Protein AF-A0A919YV17-F1 (afdb_monomer)

Solvent-accessible surface area (backbone atoms only — not comparable to full-atom values): 14127 Å² total; per-residue (Å²): 135,86,82,89,61,84,73,64,57,50,65,63,48,57,78,49,54,22,28,37,8,33,25,40,50,82,60,28,39,33,38,35,34,29,33,76,87,60,48,80,74,45,79,48,77,41,78,50,71,69,48,75,55,97,52,38,30,31,30,60,59,66,56,57,54,52,43,52,53,53,51,55,51,52,35,41,74,50,49,52,30,76,96,29,48,76,33,80,32,73,50,63,69,69,81,49,48,74,51,60,45,98,85,70,44,71,76,53,62,22,41,39,50,76,27,34,78,56,39,71,58,40,52,60,46,42,77,75,43,46,67,71,59,41,31,73,74,69,75,42,76,79,64,46,62,76,86,80,68,99,70,73,52,69,64,42,80,41,60,25,73,70,55,75,38,65,70,55,44,43,53,51,8,19,72,54,63,11,35,30,34,29,46,60,71,19,59,48,46,61,20,56,58,36,31,45,58,36,31,38,72,72,62,71,21,91,38,70,68,52,38,38,64,76,64,63,68,82,62,59,66,55,75,34,68,45,43,67,71,60,25,52,50,51,51,56,51,48,56,51,46,51,57,50,47,69,70,46,57,88,80,113

Nearest PDB structures (foldseek):
  3hz6-assembly1_A  TM=7.022E-01  e=2.405E-13  Chromobacter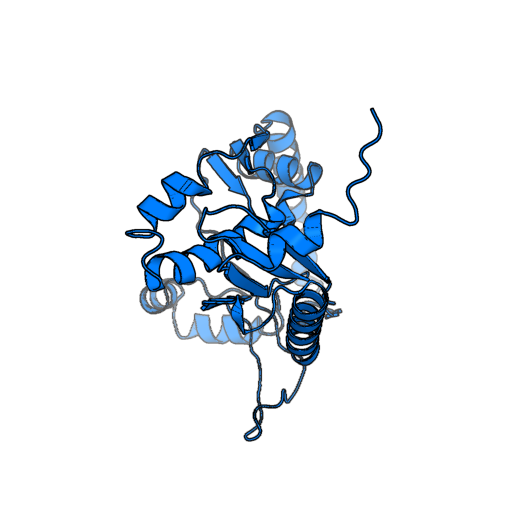ium violaceum
  3kzb-assembly1_A-2  TM=6.897E-01  e=8.973E-13  Chromobacterium violaceum
  2nlx-assembly1_B  TM=9.031E-01  e=2.420E-09  Escherichia coli
  6ude-assembly1_A  TM=8.809E-01  e=1.372E-08  Elizabethkingia anophelis NUHP1
  2itm-assembly1_B  TM=5.637E-01  e=1.218E-08  Escherichia coli

pLDDT: mean 86.39, std 14.41, range [28.47, 97.38]

Structure (mmCIF, N/CA/C/O backbone):
data_AF-A0A919YV17-F1
#
_entry.id   AF-A0A919YV17-F1
#
loop_
_atom_site.group_PDB
_atom_site.id
_atom_site.type_symbol
_atom_site.label_atom_id
_atom_site.label_alt_id
_atom_site.label_comp_id
_atom_site.label_asym_id
_atom_site.label_entity_id
_atom_site.label_seq_id
_atom_site.pdbx_PDB_ins_code
_atom_site.Cartn_x
_atom_site.Cartn_y
_atom_site.Cartn_z
_atom_site.occupancy
_atom_site.B_iso_or_equiv
_atom_site.auth_seq_id
_atom_site.auth_comp_id
_atom_site.auth_asym_id
_atom_site.auth_atom_id
_atom_site.pdbx_PDB_model_num
ATOM 1 N N . MET A 1 1 ? 10.645 8.414 36.990 1.00 35.25 1 MET A N 1
ATOM 2 C CA . MET A 1 1 ? 9.205 8.153 37.207 1.00 35.25 1 MET A CA 1
ATOM 3 C C . MET A 1 1 ? 8.794 7.007 36.298 1.00 35.25 1 MET A C 1
ATOM 5 O O . MET A 1 1 ? 8.887 7.141 35.085 1.00 35.25 1 MET A O 1
ATOM 9 N N . ASN A 1 2 ? 8.478 5.858 36.896 1.00 28.47 2 ASN A N 1
ATOM 10 C CA . ASN A 1 2 ? 8.170 4.599 36.212 1.00 28.47 2 ASN A CA 1
ATOM 11 C C . ASN A 1 2 ? 6.810 4.679 35.501 1.00 28.47 2 ASN A C 1
ATOM 13 O O . ASN A 1 2 ? 5.795 4.894 36.159 1.00 28.47 2 ASN A O 1
ATOM 17 N N . ARG A 1 3 ? 6.783 4.461 34.180 1.00 34.78 3 ARG A N 1
ATOM 18 C CA . ARG A 1 3 ? 5.549 4.268 33.403 1.00 34.78 3 ARG A CA 1
ATOM 19 C C . ARG A 1 3 ? 5.101 2.812 33.503 1.00 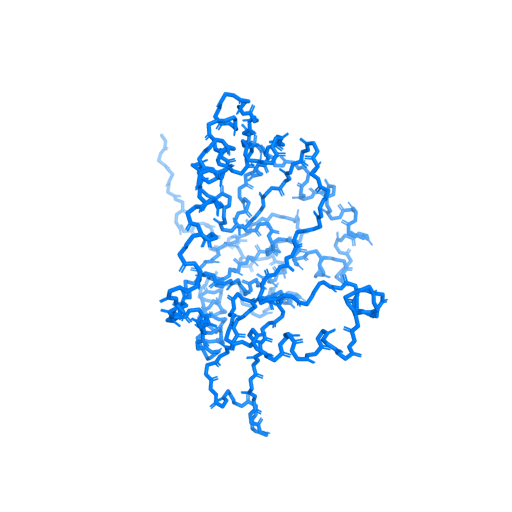34.78 3 ARG A C 1
ATOM 21 O O . ARG A 1 3 ? 5.442 1.984 32.666 1.00 34.78 3 ARG A O 1
ATOM 28 N N . ASN A 1 4 ? 4.313 2.523 34.530 1.00 35.41 4 ASN A N 1
ATOM 29 C CA . ASN A 1 4 ? 3.453 1.345 34.566 1.00 35.41 4 ASN A CA 1
ATOM 30 C C . ASN A 1 4 ? 2.287 1.618 33.591 1.00 35.41 4 ASN A C 1
ATOM 32 O O . ASN A 1 4 ? 1.354 2.321 33.954 1.00 35.41 4 ASN A O 1
ATOM 36 N N . SER A 1 5 ? 2.391 1.192 32.325 1.00 40.91 5 SER A N 1
ATOM 37 C CA . SER A 1 5 ? 1.467 1.613 31.242 1.00 40.91 5 SER A CA 1
ATOM 38 C C . SER A 1 5 ? 0.748 0.469 30.515 1.00 40.91 5 SER A C 1
ATOM 40 O O . SER A 1 5 ? -0.002 0.717 29.578 1.00 40.91 5 SER A O 1
ATOM 42 N N . GLY A 1 6 ? 0.915 -0.781 30.955 1.00 36.16 6 GLY A N 1
ATOM 43 C CA . GLY A 1 6 ? 0.338 -1.938 30.256 1.00 36.16 6 GLY A CA 1
ATOM 44 C C . GLY A 1 6 ? -1.121 -2.272 30.593 1.00 36.16 6 GLY A C 1
ATOM 45 O O . GLY A 1 6 ? -1.736 -3.035 29.863 1.00 36.16 6 GLY A O 1
ATOM 46 N N . VAL A 1 7 ? -1.680 -1.746 31.692 1.00 39.22 7 VAL A N 1
ATOM 47 C CA . VAL A 1 7 ? -2.990 -2.200 32.221 1.00 39.22 7 VAL A CA 1
ATOM 48 C C . VAL A 1 7 ? -4.094 -1.133 32.111 1.00 39.22 7 VAL A C 1
ATOM 50 O O . VAL A 1 7 ? -5.271 -1.483 32.068 1.00 39.22 7 VAL A O 1
ATOM 53 N N . ASP A 1 8 ? -3.742 0.153 31.981 1.00 39.94 8 ASP A N 1
ATOM 54 C CA . ASP A 1 8 ? -4.715 1.254 31.832 1.00 39.94 8 ASP A CA 1
ATOM 55 C C . ASP A 1 8 ? -5.098 1.565 30.372 1.00 39.94 8 ASP A C 1
ATOM 57 O O . ASP A 1 8 ? -6.167 2.124 30.124 1.00 39.94 8 ASP A O 1
ATOM 61 N N . SER A 1 9 ? -4.286 1.171 29.383 1.00 50.50 9 SER A N 1
ATOM 62 C CA . SER A 1 9 ? -4.583 1.432 27.964 1.00 50.50 9 SER A CA 1
ATOM 63 C C . SER A 1 9 ? -5.781 0.622 27.455 1.00 50.50 9 SER A C 1
ATOM 65 O O . SER A 1 9 ? -6.641 1.167 26.770 1.00 50.50 9 SER A O 1
ATOM 67 N N . ALA A 1 10 ? -5.904 -0.647 27.857 1.00 43.72 10 ALA A N 1
ATOM 68 C CA . ALA A 1 10 ? -6.989 -1.532 27.422 1.00 43.72 10 ALA A CA 1
ATOM 69 C C . ALA A 1 10 ? -8.369 -1.111 27.966 1.00 43.72 10 ALA A C 1
ATOM 71 O O . ALA A 1 10 ? -9.373 -1.199 27.264 1.00 43.72 10 ALA A O 1
ATOM 72 N N . LYS A 1 11 ? -8.440 -0.583 29.199 1.00 41.41 11 LYS A N 1
ATOM 73 C CA . LYS A 1 11 ? -9.707 -0.082 29.768 1.00 41.41 11 LYS A CA 1
ATOM 74 C C . LYS A 1 11 ? -10.165 1.233 29.128 1.00 41.41 11 LYS A C 1
ATOM 76 O O . LYS A 1 11 ? -11.367 1.427 28.971 1.00 41.41 11 LYS A O 1
ATOM 81 N N . SER A 1 12 ? -9.229 2.092 28.716 1.00 51.50 12 SER A N 1
ATOM 82 C CA . SER A 1 12 ? -9.501 3.353 28.001 1.00 51.50 12 SER A CA 1
ATOM 83 C C . SER A 1 12 ? -10.111 3.131 26.607 1.00 51.50 12 SER A C 1
ATOM 85 O O . SER A 1 12 ? -10.959 3.900 26.159 1.00 51.50 12 SER A O 1
ATOM 87 N N . LEU A 1 13 ? -9.736 2.036 25.941 1.00 53.78 13 LEU A N 1
ATOM 88 C CA . LEU A 1 13 ? -10.194 1.697 24.591 1.00 53.78 13 LEU A CA 1
ATOM 8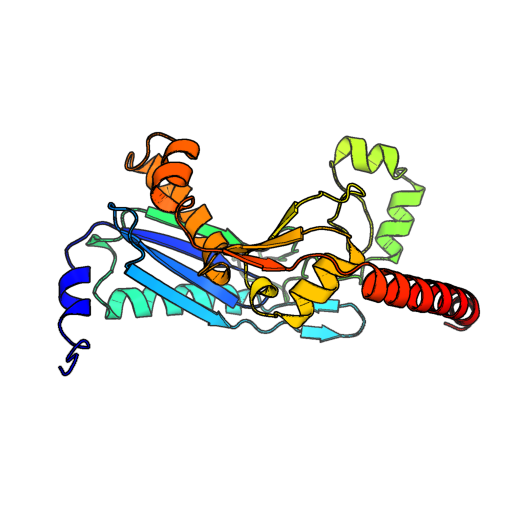9 C C . LEU A 1 13 ? -11.648 1.186 24.533 1.00 53.78 13 LEU A C 1
ATOM 91 O O . LEU A 1 13 ? -12.336 1.407 23.542 1.00 53.78 13 LEU A O 1
ATOM 95 N N . SER A 1 14 ? -12.140 0.565 25.610 1.00 51.75 14 SER A N 1
ATOM 96 C CA . SER A 1 14 ? -13.463 -0.089 25.681 1.00 51.75 14 SER A CA 1
ATOM 97 C C . SER A 1 14 ? -14.683 0.850 25.732 1.00 51.75 14 SER A C 1
ATOM 99 O O . SER A 1 14 ? -15.814 0.391 25.855 1.00 51.75 14 SER A O 1
ATOM 101 N N . ALA A 1 15 ? -14.486 2.171 25.686 1.00 56.94 15 ALA A N 1
ATOM 102 C CA . ALA A 1 15 ? -15.561 3.151 25.872 1.00 56.94 15 ALA A CA 1
ATOM 103 C C . ALA A 1 15 ? -15.793 4.074 24.665 1.00 56.94 15 ALA A C 1
ATOM 105 O O . ALA A 1 15 ? -16.618 4.983 24.754 1.00 56.94 15 ALA A O 1
ATOM 106 N N . MET A 1 16 ? -15.073 3.889 23.555 1.00 75.19 16 MET A N 1
ATOM 107 C CA . MET A 1 16 ? -15.064 4.866 22.466 1.00 75.19 16 MET A CA 1
ATOM 108 C C . MET A 1 16 ? -15.443 4.241 21.128 1.00 75.19 16 MET A C 1
ATOM 110 O O . MET A 1 16 ? -14.905 3.214 20.733 1.00 75.19 16 MET A O 1
ATOM 114 N N . ASP A 1 17 ? -16.380 4.894 20.441 1.00 91.69 17 ASP A N 1
ATOM 115 C CA . ASP A 1 17 ? -16.725 4.594 19.055 1.00 91.69 17 ASP A CA 1
ATOM 116 C C . ASP A 1 17 ? -15.485 4.789 18.164 1.00 91.69 17 ASP A C 1
ATOM 118 O O . ASP A 1 17 ? -14.836 5.842 18.212 1.00 91.69 17 ASP A O 1
ATOM 122 N N . VAL A 1 18 ? -15.181 3.790 17.333 1.00 94.38 18 VAL A N 1
ATOM 123 C CA . VAL A 1 18 ? -14.033 3.793 16.416 1.00 94.38 18 VAL A CA 1
ATOM 124 C C . VAL A 1 18 ? -14.440 3.488 14.973 1.00 94.38 18 VAL A C 1
ATOM 126 O O . VAL A 1 18 ? -15.439 2.809 14.712 1.00 94.38 18 VAL A O 1
ATOM 129 N N . VAL A 1 19 ? -13.622 3.948 14.027 1.00 96.12 19 VAL A N 1
ATOM 130 C CA . VAL A 1 19 ? -13.556 3.419 12.660 1.00 96.12 19 VAL A CA 1
ATOM 131 C C . VAL A 1 19 ? -12.405 2.422 12.588 1.00 96.12 19 VAL A C 1
ATOM 133 O O . VAL A 1 19 ? -11.271 2.752 12.935 1.00 96.12 19 VAL A O 1
ATOM 136 N N . ALA A 1 20 ? -12.700 1.215 12.115 1.00 95.69 20 ALA A N 1
ATOM 137 C CA . ALA A 1 20 ? -11.693 0.234 11.748 1.00 95.69 20 ALA A CA 1
ATOM 138 C C . ALA A 1 20 ? -11.311 0.435 10.281 1.00 95.69 20 ALA A C 1
ATOM 140 O O . ALA A 1 20 ? -12.172 0.408 9.403 1.00 95.69 20 ALA A O 1
ATOM 141 N N . SER A 1 21 ? -10.031 0.645 10.009 1.00 96.25 21 SER A N 1
ATOM 142 C CA . SER A 1 21 ? -9.535 0.876 8.659 1.00 96.25 21 SER A CA 1
ATOM 143 C C . SER A 1 21 ? -8.427 -0.104 8.313 1.00 96.25 21 SER A C 1
ATOM 145 O O . SER A 1 21 ? -7.507 -0.294 9.107 1.00 96.25 21 SER A O 1
ATOM 147 N N . ILE A 1 22 ? -8.527 -0.738 7.148 1.00 96.62 22 ILE A N 1
ATOM 148 C CA . ILE A 1 22 ? -7.633 -1.815 6.719 1.00 96.62 22 ILE A CA 1
ATOM 149 C C . ILE A 1 22 ? -7.102 -1.515 5.316 1.00 96.62 22 ILE A C 1
ATOM 151 O O . ILE A 1 22 ? -7.865 -1.361 4.370 1.00 96.62 22 ILE A O 1
ATOM 155 N N . ASP A 1 23 ? -5.784 -1.481 5.170 1.00 96.00 23 ASP A N 1
ATOM 156 C CA . ASP A 1 23 ? -5.076 -1.321 3.903 1.00 96.00 23 ASP A CA 1
ATOM 157 C C . ASP A 1 23 ? -4.341 -2.619 3.548 1.00 96.00 23 ASP A C 1
ATOM 159 O O . ASP A 1 23 ? -3.387 -3.019 4.224 1.00 96.00 23 ASP A O 1
ATOM 163 N N . ILE A 1 24 ? -4.790 -3.296 2.492 1.00 95.38 24 ILE A N 1
ATOM 164 C CA . ILE A 1 24 ? -4.139 -4.498 1.962 1.00 95.38 24 ILE A CA 1
ATOM 165 C C . ILE A 1 24 ? -3.046 -4.051 0.986 1.00 95.38 24 ILE A C 1
ATOM 167 O O . ILE A 1 24 ? -3.298 -3.868 -0.202 1.00 95.38 24 ILE A O 1
ATOM 171 N N . GLY A 1 25 ? -1.826 -3.855 1.487 1.00 92.06 25 GLY A N 1
ATOM 172 C CA . GLY A 1 25 ? -0.665 -3.491 0.675 1.00 92.06 25 GLY A CA 1
ATOM 173 C C . GLY A 1 25 ? 0.093 -4.702 0.124 1.00 92.06 25 GLY A C 1
ATOM 174 O O . GLY A 1 25 ? -0.159 -5.840 0.503 1.00 92.06 25 GLY A O 1
ATOM 175 N N . THR A 1 26 ? 1.092 -4.450 -0.725 1.00 89.94 26 THR A N 1
ATOM 176 C CA . THR A 1 26 ? 1.936 -5.496 -1.338 1.00 89.94 26 THR A CA 1
ATOM 177 C C . THR A 1 26 ? 2.821 -6.232 -0.343 1.00 89.94 26 THR A C 1
ATOM 179 O O . THR A 1 26 ? 3.101 -7.408 -0.518 1.00 89.94 26 THR A O 1
ATOM 182 N N . THR A 1 27 ? 3.307 -5.562 0.697 1.00 91.19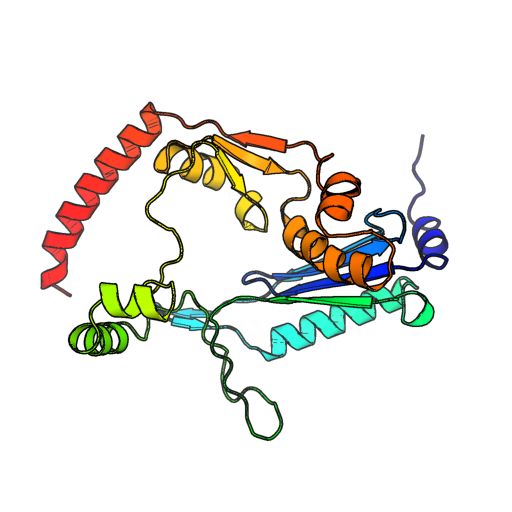 27 THR A N 1
ATOM 183 C CA . THR A 1 27 ? 4.251 -6.160 1.657 1.00 91.19 27 THR A CA 1
ATOM 184 C C . THR A 1 27 ? 3.594 -6.565 2.968 1.00 91.19 27 THR A C 1
ATOM 186 O O . THR A 1 27 ? 4.147 -7.368 3.717 1.00 91.19 27 THR A O 1
ATOM 189 N N . ALA A 1 28 ? 2.426 -6.003 3.270 1.00 94.44 28 ALA A N 1
ATOM 190 C CA . ALA A 1 28 ? 1.693 -6.260 4.497 1.00 94.44 28 ALA A CA 1
ATOM 191 C C . ALA A 1 28 ? 0.245 -5.774 4.388 1.00 94.44 28 ALA A C 1
ATOM 193 O O . ALA A 1 28 ? -0.026 -4.776 3.719 1.00 94.44 28 ALA A O 1
ATOM 194 N N . VAL A 1 29 ? -0.641 -6.412 5.153 1.00 96.19 29 VAL A N 1
ATOM 195 C CA . VAL A 1 29 ? -1.935 -5.839 5.535 1.00 96.19 29 VAL A CA 1
ATOM 196 C C . VAL A 1 29 ? -1.723 -4.959 6.757 1.00 96.19 29 VAL A C 1
ATOM 198 O O . VAL A 1 29 ? -1.133 -5.396 7.749 1.00 96.19 29 VAL A O 1
ATOM 201 N N . LYS A 1 30 ? -2.197 -3.719 6.701 1.00 95.81 30 LYS A N 1
ATOM 202 C CA . LYS A 1 30 ? -2.112 -2.764 7.804 1.00 95.81 30 LYS A CA 1
ATOM 203 C C . LYS A 1 30 ? -3.500 -2.401 8.274 1.00 95.81 30 LYS A C 1
ATOM 205 O O . LYS A 1 30 ? -4.382 -2.169 7.461 1.00 95.81 30 LYS A O 1
ATOM 210 N N . GLY A 1 31 ? -3.671 -2.332 9.581 1.00 95.38 31 GLY A N 1
ATOM 211 C CA . GLY A 1 31 ? -4.926 -1.974 10.211 1.00 95.38 31 GLY A CA 1
ATOM 212 C C . GLY A 1 31 ? -4.723 -0.849 11.197 1.00 95.38 31 GLY A C 1
ATOM 213 O O . GLY A 1 31 ? -3.722 -0.836 11.913 1.00 95.38 31 GLY A O 1
ATOM 214 N N . VAL A 1 32 ? -5.680 0.066 11.253 1.00 94.19 32 VAL A N 1
ATOM 215 C CA . VAL A 1 32 ? -5.743 1.105 12.276 1.00 94.19 32 VAL A CA 1
ATOM 216 C C . VAL A 1 32 ? -7.149 1.192 12.855 1.00 94.19 32 VAL A C 1
ATOM 218 O O . VAL A 1 32 ? -8.143 1.056 12.139 1.00 94.19 32 VAL A O 1
ATOM 221 N N . LEU A 1 33 ? -7.224 1.434 14.160 1.00 94.06 33 LEU A N 1
ATOM 222 C CA . LEU A 1 33 ? -8.451 1.812 14.852 1.00 94.06 33 LEU A CA 1
ATOM 223 C C . LEU A 1 33 ? -8.358 3.299 15.168 1.00 94.06 33 LEU A C 1
ATOM 225 O O . LEU A 1 33 ? -7.450 3.718 15.886 1.00 94.06 33 LEU A O 1
ATOM 229 N N . VAL A 1 34 ? -9.281 4.093 14.635 1.00 92.94 34 VAL A N 1
ATOM 230 C CA . VAL A 1 34 ? -9.291 5.550 14.817 1.00 92.94 34 VAL A CA 1
ATOM 231 C C . VAL A 1 34 ? -10.525 5.936 15.618 1.00 92.94 34 VAL A C 1
ATOM 233 O O . VAL A 1 34 ? -11.647 5.607 15.228 1.00 92.94 34 VAL A O 1
ATOM 236 N N . GLY A 1 35 ? -10.322 6.592 16.759 1.00 92.31 35 GLY A N 1
ATOM 237 C CA . GLY A 1 35 ? -11.411 7.059 17.615 1.00 92.31 35 GLY A CA 1
ATOM 238 C C . GLY A 1 35 ? -12.174 8.213 16.981 1.00 92.31 35 GLY A C 1
ATOM 239 O O . GLY A 1 35 ? -11.651 8.907 16.120 1.00 92.31 35 GLY A O 1
ATOM 240 N N . ARG A 1 36 ? -13.405 8.460 17.432 1.00 91.75 36 ARG A N 1
ATOM 241 C CA . ARG A 1 36 ? -14.218 9.597 16.964 1.00 91.75 36 ARG A CA 1
ATOM 242 C C . ARG A 1 36 ? -13.535 10.967 17.070 1.00 91.75 36 ARG A C 1
ATOM 244 O O . ARG A 1 36 ? -13.877 11.878 16.326 1.00 91.75 36 ARG A O 1
ATOM 251 N N . ASP A 1 37 ? -12.608 11.122 18.004 1.00 88.38 37 ASP A N 1
ATOM 252 C CA . ASP A 1 37 ? -11.795 12.326 18.168 1.00 88.38 37 ASP A CA 1
ATOM 253 C C . ASP A 1 37 ? -10.641 12.444 17.160 1.00 88.38 37 ASP A C 1
ATOM 255 O O . ASP A 1 37 ? -9.941 13.450 17.175 1.00 88.38 37 ASP A O 1
ATOM 259 N N . GLY A 1 38 ? -10.466 11.460 16.275 1.00 87.25 38 GLY A N 1
ATOM 260 C CA . GLY A 1 38 ? -9.379 11.392 15.298 1.00 87.25 38 GLY A CA 1
ATOM 261 C C . GLY A 1 38 ? -8.104 10.740 15.815 1.00 87.25 38 GLY A C 1
ATOM 262 O O . GLY A 1 38 ? -7.185 10.515 15.035 1.00 87.25 38 GLY A O 1
ATOM 263 N N . GLU A 1 39 ? -8.048 10.399 17.103 1.00 86.94 39 GLU A N 1
ATOM 264 C CA . GLU A 1 39 ? -6.856 9.815 17.710 1.00 86.94 39 GLU A CA 1
ATOM 265 C C . GLU A 1 39 ? -6.667 8.358 17.273 1.00 86.94 39 GLU A C 1
ATOM 267 O O . GLU A 1 39 ? -7.601 7.541 17.317 1.00 86.94 39 GLU A O 1
ATOM 272 N N . LEU A 1 40 ? -5.430 8.015 16.906 1.00 88.00 40 LEU A N 1
ATOM 273 C CA . LEU A 1 40 ? -5.032 6.646 16.601 1.00 88.00 40 LEU A CA 1
ATOM 274 C C . LEU A 1 40 ? -5.029 5.816 17.890 1.00 88.00 40 LEU A C 1
ATOM 276 O O . LEU A 1 40 ? -4.241 6.035 18.808 1.00 88.00 40 LEU A O 1
ATOM 280 N N . ARG A 1 41 ? -5.928 4.837 17.961 1.00 88.25 41 ARG A N 1
ATOM 281 C CA . ARG A 1 41 ? -6.131 3.979 19.136 1.00 88.25 41 ARG A CA 1
ATOM 282 C C . ARG A 1 41 ? -5.283 2.728 19.104 1.00 88.25 41 ARG A C 1
ATOM 284 O O . ARG A 1 41 ? -4.830 2.255 20.145 1.00 88.25 41 ARG A O 1
ATOM 291 N N . HIS A 1 42 ? -5.100 2.185 17.913 1.00 90.94 42 HIS A N 1
ATOM 292 C CA . HIS A 1 42 ? -4.310 0.992 17.704 1.00 90.94 42 HIS A CA 1
ATOM 293 C C . HIS A 1 42 ? -3.838 0.930 16.256 1.00 90.94 42 HIS A C 1
ATOM 295 O O . HIS A 1 42 ? -4.571 1.325 15.349 1.00 90.94 42 HIS A O 1
ATOM 301 N N . GLU A 1 43 ? -2.641 0.396 16.053 1.00 92.38 43 GLU A N 1
ATOM 302 C CA . GLU A 1 43 ? -2.066 0.106 14.746 1.00 92.38 43 GLU A CA 1
ATOM 303 C C . GLU A 1 43 ? -1.571 -1.338 14.730 1.00 92.38 43 GLU A C 1
ATOM 305 O O . GLU A 1 43 ? -1.012 -1.833 15.708 1.00 92.38 43 GLU A O 1
ATOM 310 N N . GLN A 1 44 ? -1.769 -2.017 13.608 1.00 93.69 44 GLN A N 1
ATOM 311 C CA . GLN A 1 44 ? -1.353 -3.398 13.440 1.00 93.69 44 GLN A CA 1
ATOM 312 C C . GLN A 1 44 ? -0.831 -3.612 12.023 1.00 93.69 44 GLN A C 1
ATOM 314 O O . GLN A 1 44 ? -1.332 -3.043 11.055 1.00 93.69 44 GLN A O 1
ATOM 319 N N . THR A 1 45 ? 0.202 -4.438 11.890 1.00 95.88 45 THR A N 1
ATOM 320 C CA . THR A 1 45 ? 0.783 -4.822 10.600 1.00 95.88 45 THR A CA 1
ATOM 321 C C . THR A 1 45 ? 0.948 -6.332 10.556 1.00 95.88 45 THR A C 1
ATOM 323 O O . THR A 1 45 ? 1.610 -6.913 11.415 1.00 95.88 45 THR A O 1
ATOM 326 N N . ILE A 1 46 ? 0.386 -6.966 9.531 1.00 96.56 46 ILE A N 1
ATOM 327 C CA . ILE A 1 46 ? 0.532 -8.395 9.270 1.00 96.56 46 ILE A CA 1
ATOM 328 C C . ILE A 1 46 ? 1.307 -8.556 7.958 1.00 96.56 46 ILE A C 1
ATOM 330 O O . ILE A 1 46 ? 0.796 -8.157 6.910 1.00 96.56 46 ILE A O 1
ATOM 334 N N . PRO A 1 47 ? 2.539 -9.096 7.990 1.00 95.94 47 PRO A N 1
ATOM 335 C CA . PRO A 1 47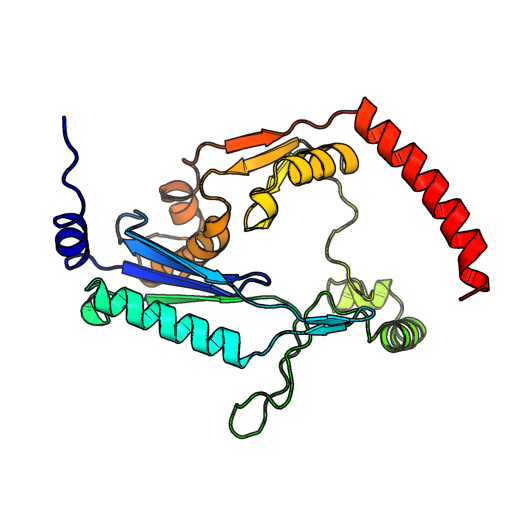 ? 3.365 -9.220 6.796 1.00 95.94 47 PRO A CA 1
ATOM 336 C C . PRO A 1 47 ? 2.756 -10.206 5.796 1.00 95.94 47 PRO A C 1
ATOM 338 O O . PRO A 1 47 ? 2.187 -11.227 6.183 1.00 95.94 47 PRO A O 1
ATOM 341 N N . LEU A 1 48 ? 2.929 -9.904 4.512 1.00 95.31 48 LEU A N 1
ATOM 342 C CA . LEU A 1 48 ? 2.557 -10.761 3.391 1.00 95.31 48 LEU A CA 1
ATOM 343 C C . LEU A 1 48 ? 3.814 -11.257 2.673 1.00 95.31 48 LEU A C 1
ATOM 345 O O . LEU A 1 48 ? 4.876 -10.640 2.746 1.00 95.31 48 LEU A O 1
ATOM 349 N N . THR A 1 49 ? 3.691 -12.387 1.979 1.00 95.62 49 THR A N 1
ATOM 350 C CA . THR A 1 49 ? 4.783 -12.960 1.182 1.00 95.62 49 THR A CA 1
ATOM 351 C C . THR A 1 49 ? 4.458 -12.829 -0.296 1.00 95.62 49 THR A C 1
ATOM 353 O O . THR A 1 49 ? 3.447 -13.361 -0.747 1.00 95.62 49 THR A O 1
ATOM 356 N N . THR A 1 50 ? 5.337 -12.162 -1.044 1.00 94.69 50 THR A N 1
ATOM 357 C CA . THR A 1 50 ? 5.294 -12.121 -2.510 1.00 94.69 50 THR A CA 1
ATOM 358 C C . THR A 1 50 ? 6.241 -13.161 -3.082 1.00 94.69 50 THR A C 1
ATOM 360 O O . THR A 1 50 ? 7.427 -13.182 -2.749 1.00 94.69 50 THR A O 1
ATOM 363 N N . LEU A 1 51 ? 5.716 -14.008 -3.959 1.00 93.69 51 LEU A N 1
ATOM 364 C CA . LEU A 1 51 ? 6.491 -14.936 -4.764 1.00 93.69 51 LEU A CA 1
ATOM 365 C C . LEU A 1 51 ? 7.005 -14.185 -5.992 1.00 93.69 51 LEU A C 1
ATOM 367 O O . LEU A 1 51 ? 6.215 -13.596 -6.729 1.00 93.69 51 LEU A O 1
ATOM 371 N N . HIS A 1 52 ? 8.322 -14.198 -6.190 1.00 92.44 52 HIS A N 1
ATOM 372 C CA . HIS A 1 52 ? 8.976 -13.555 -7.324 1.00 92.44 52 HIS A CA 1
ATOM 373 C C . HIS A 1 52 ? 9.835 -14.568 -8.083 1.00 92.44 52 HIS A C 1
ATOM 375 O O . HIS A 1 52 ? 10.773 -15.131 -7.514 1.00 92.44 52 HIS A O 1
ATOM 381 N N . GLN A 1 53 ? 9.521 -14.787 -9.360 1.00 90.62 53 GLN A N 1
ATOM 382 C CA . GLN A 1 53 ? 10.279 -15.675 -10.241 1.00 90.62 53 GLN A CA 1
ATOM 383 C C . GLN A 1 53 ? 10.219 -15.176 -11.688 1.00 90.62 53 GLN A C 1
ATOM 385 O O . GLN A 1 53 ? 9.141 -15.108 -12.258 1.00 90.62 53 GLN A O 1
ATOM 390 N N . ASP A 1 54 ? 11.361 -14.855 -12.300 1.00 87.12 54 ASP A N 1
ATOM 391 C CA . ASP A 1 54 ? 11.461 -14.529 -13.735 1.00 87.12 54 ASP A CA 1
ATOM 392 C C . ASP A 1 54 ? 10.450 -13.462 -14.223 1.00 87.12 54 ASP A C 1
ATOM 394 O O . ASP A 1 54 ? 9.854 -13.585 -15.291 1.00 87.12 54 ASP A O 1
ATOM 398 N N . GLY A 1 55 ? 10.225 -12.412 -13.421 1.00 83.75 55 GLY A N 1
ATOM 399 C CA . GLY A 1 55 ? 9.248 -11.347 -13.708 1.00 83.75 55 GLY A CA 1
ATOM 400 C C . GLY A 1 55 ? 7.808 -11.663 -13.289 1.00 83.75 55 GLY A C 1
ATOM 401 O O . GLY A 1 55 ? 6.930 -10.810 -13.406 1.00 83.75 55 GLY A O 1
ATOM 402 N N . TYR A 1 56 ? 7.559 -12.862 -12.764 1.00 92.38 56 TYR A N 1
ATOM 403 C CA . TYR A 1 56 ? 6.267 -13.270 -12.233 1.00 92.38 56 TYR A CA 1
ATOM 404 C C . TYR A 1 56 ? 6.189 -12.790 -10.787 1.00 92.38 56 TYR A C 1
ATOM 406 O O . TYR A 1 56 ? 7.081 -13.091 -9.993 1.00 92.38 56 TYR A O 1
ATOM 414 N N . MET A 1 57 ? 5.131 -12.062 -10.454 1.00 94.62 57 MET A N 1
ATOM 415 C CA . MET A 1 57 ? 4.869 -11.483 -9.142 1.00 94.62 57 MET A CA 1
ATOM 416 C C . MET A 1 57 ? 3.507 -11.981 -8.669 1.00 94.62 57 MET A C 1
ATOM 418 O O . MET A 1 57 ? 2.473 -11.578 -9.200 1.00 94.62 57 MET A O 1
ATOM 422 N N . GLU A 1 58 ? 3.498 -12.882 -7.688 1.00 96.38 58 GLU A N 1
ATOM 423 C CA . GLU A 1 58 ? 2.270 -13.519 -7.205 1.00 96.38 58 GLU A CA 1
ATOM 424 C C . GLU A 1 58 ? 2.134 -13.479 -5.683 1.00 96.38 58 GLU A C 1
ATOM 426 O O . GLU A 1 58 ? 3.123 -13.506 -4.948 1.00 96.38 58 GLU A O 1
ATOM 431 N N . GLN A 1 59 ? 0.891 -13.474 -5.202 1.00 96.81 59 GLN A N 1
ATOM 432 C CA . GLN A 1 59 ? 0.560 -13.683 -3.791 1.00 96.81 59 GLN A CA 1
ATOM 433 C C . GLN A 1 59 ? -0.556 -14.705 -3.631 1.00 96.81 59 GLN A C 1
ATOM 435 O O . GLN A 1 59 ? -1.456 -14.810 -4.461 1.00 96.81 59 GLN A O 1
ATOM 440 N N . ASP A 1 60 ? -0.526 -15.444 -2.526 1.00 96.38 60 ASP A N 1
ATOM 441 C CA . ASP A 1 60 ? -1.677 -16.233 -2.107 1.00 96.38 60 ASP A CA 1
ATOM 442 C C . ASP A 1 60 ? -2.790 -15.295 -1.609 1.00 96.38 60 ASP A C 1
ATOM 444 O O . ASP A 1 60 ? -2.642 -14.651 -0.569 1.00 96.38 60 ASP A O 1
ATOM 448 N N . ALA A 1 61 ? -3.907 -15.221 -2.333 1.00 94.75 61 ALA A N 1
ATOM 449 C CA . ALA A 1 61 ? -5.037 -14.368 -1.969 1.00 94.75 61 ALA A CA 1
ATOM 450 C C . ALA A 1 61 ? -5.700 -14.790 -0.640 1.00 94.75 61 ALA A C 1
ATOM 452 O O . ALA A 1 61 ? -6.221 -13.937 0.081 1.00 94.75 61 ALA A O 1
ATOM 453 N N . GLU A 1 62 ? -5.627 -16.072 -0.256 1.00 95.50 62 GLU A N 1
ATOM 454 C CA . GLU A 1 62 ? -6.127 -16.538 1.049 1.00 95.50 62 GLU A CA 1
ATOM 455 C C . GLU A 1 62 ? -5.295 -15.986 2.215 1.00 95.50 62 GLU A C 1
ATOM 457 O O . GLU A 1 62 ? -5.806 -15.798 3.326 1.00 95.50 62 GLU A O 1
ATOM 462 N N . SER A 1 63 ? -4.022 -15.652 1.974 1.00 96.50 63 SER A N 1
ATOM 463 C CA . SER A 1 63 ? -3.175 -15.015 2.987 1.00 96.50 63 SER A CA 1
ATOM 464 C C . SER A 1 63 ? -3.685 -13.620 3.366 1.00 96.50 63 SER A C 1
ATOM 466 O O . SER A 1 63 ? -3.612 -13.241 4.537 1.00 96.50 63 SER A O 1
ATOM 468 N N . TRP A 1 64 ? -4.282 -12.885 2.419 1.00 96.06 64 TRP A N 1
ATOM 469 C CA . TRP A 1 64 ? -4.884 -11.573 2.670 1.00 96.06 64 TRP A CA 1
ATOM 470 C C . TRP A 1 64 ? -6.105 -11.699 3.577 1.00 96.06 64 TRP A C 1
ATOM 472 O O . TRP A 1 64 ? -6.220 -10.988 4.575 1.00 96.06 64 TRP A O 1
ATOM 482 N N . TRP A 1 65 ? -6.985 -12.655 3.272 1.00 94.75 65 TRP A N 1
ATOM 483 C CA . TRP A 1 65 ? -8.160 -12.940 4.091 1.00 94.75 65 TRP A CA 1
ATOM 484 C C . TRP A 1 65 ? -7.773 -13.398 5.499 1.00 94.75 65 TRP A C 1
ATOM 486 O O . TRP A 1 65 ? -8.276 -12.880 6.497 1.00 94.75 65 TRP A O 1
ATOM 496 N N . THR A 1 66 ? -6.810 -14.314 5.592 1.00 96.75 66 THR A N 1
ATOM 497 C CA . THR A 1 66 ? -6.285 -14.800 6.873 1.00 96.75 66 THR A CA 1
ATOM 498 C C . THR A 1 66 ? -5.695 -13.663 7.712 1.00 96.75 66 THR A C 1
ATOM 500 O O . THR A 1 66 ? -5.906 -13.624 8.927 1.00 96.75 66 THR A O 1
ATOM 503 N N . ALA A 1 67 ? -4.996 -12.713 7.083 1.00 97.38 67 ALA A N 1
ATOM 504 C CA . ALA A 1 67 ? -4.477 -11.529 7.756 1.00 97.38 67 ALA A CA 1
ATOM 505 C C . ALA A 1 67 ? -5.606 -10.652 8.322 1.00 97.38 67 ALA A C 1
ATOM 507 O O . ALA A 1 67 ? -5.568 -10.306 9.501 1.00 97.38 67 ALA A O 1
ATOM 508 N N . VAL A 1 68 ? -6.650 -10.366 7.539 1.00 95.94 68 VAL A N 1
ATOM 509 C CA . VAL A 1 68 ? -7.815 -9.596 8.013 1.00 95.94 68 VAL A CA 1
ATOM 510 C C . VAL A 1 68 ? -8.496 -10.284 9.200 1.00 95.94 68 VAL A C 1
ATOM 512 O O . VAL A 1 68 ? -8.756 -9.647 10.216 1.00 95.94 68 VAL A O 1
ATOM 515 N N . ILE A 1 69 ? -8.718 -11.600 9.132 1.00 95.69 69 ILE A N 1
ATOM 516 C CA . ILE A 1 69 ? -9.324 -12.348 10.244 1.00 95.69 69 ILE A CA 1
ATOM 517 C C . ILE A 1 69 ? -8.461 -12.287 11.506 1.00 95.69 69 ILE A C 1
ATOM 519 O O . ILE A 1 69 ? -8.986 -12.099 12.605 1.00 95.69 69 ILE A O 1
ATOM 523 N N . ARG A 1 70 ? -7.141 -12.442 11.373 1.00 96.25 70 ARG A N 1
ATOM 524 C CA . ARG A 1 70 ? -6.215 -12.334 12.507 1.00 96.25 70 ARG A CA 1
ATOM 525 C C . ARG A 1 70 ? -6.265 -10.941 13.141 1.00 96.25 70 ARG A C 1
ATOM 527 O O . ARG A 1 70 ? -6.263 -10.841 14.362 1.00 96.25 70 ARG A O 1
ATOM 534 N N . MET A 1 71 ? -6.342 -9.900 12.321 1.00 94.19 71 MET A N 1
ATOM 535 C CA . MET A 1 71 ? -6.451 -8.510 12.760 1.00 94.19 71 MET A CA 1
ATOM 536 C C . MET A 1 71 ? -7.737 -8.261 13.552 1.00 94.19 71 MET A C 1
ATOM 538 O O . MET A 1 71 ? -7.685 -7.775 14.677 1.00 94.19 71 MET A O 1
ATOM 542 N N . CYS A 1 72 ? -8.883 -8.709 13.035 1.00 92.94 72 CYS A N 1
ATOM 543 C CA . CYS A 1 72 ? -10.154 -8.596 13.750 1.00 92.94 72 CYS A CA 1
ATOM 544 C C . CYS A 1 72 ? -10.153 -9.339 15.096 1.00 92.94 72 CYS A C 1
ATOM 546 O O . CYS A 1 72 ? -10.683 -8.814 16.072 1.00 92.94 72 CYS A O 1
ATOM 548 N N . LYS A 1 73 ? -9.547 -10.533 15.165 1.00 93.00 73 LYS A N 1
ATOM 549 C CA . LYS A 1 73 ? -9.420 -11.288 16.424 1.00 93.00 73 LYS A CA 1
ATOM 550 C C . LYS A 1 73 ? -8.582 -10.544 17.459 1.00 93.00 73 LYS A C 1
ATOM 552 O O . LYS A 1 73 ? -8.981 -10.465 18.614 1.00 93.00 73 LYS A O 1
ATOM 557 N N . GLU A 1 74 ? -7.460 -9.964 17.043 1.00 92.00 74 GLU A N 1
ATOM 558 C CA . GLU A 1 74 ? -6.602 -9.184 17.940 1.00 92.00 74 GLU A CA 1
ATOM 559 C C . GLU A 1 74 ? -7.344 -7.949 18.480 1.00 92.00 74 GLU A C 1
ATOM 561 O O . GLU A 1 74 ? -7.280 -7.653 19.670 1.00 92.00 74 GLU A O 1
ATOM 566 N N . TRP A 1 75 ? -8.139 -7.269 17.650 1.00 90.62 75 TRP A N 1
ATOM 567 C CA . TRP A 1 75 ? -8.965 -6.141 18.102 1.00 90.62 75 TRP A CA 1
ATOM 568 C C . TRP A 1 75 ? -10.067 -6.545 19.084 1.00 90.62 75 TRP A C 1
ATOM 570 O O . TRP A 1 75 ? -10.350 -5.810 20.033 1.00 90.62 75 TRP A O 1
ATOM 580 N N . GLU A 1 76 ? -10.673 -7.717 18.890 1.00 89.50 76 GLU A N 1
ATOM 581 C CA . GLU A 1 76 ? -11.636 -8.282 19.837 1.00 89.50 76 GLU A CA 1
ATOM 582 C C . GLU A 1 76 ? -10.973 -8.600 21.187 1.00 89.50 76 GLU A C 1
ATOM 584 O O . GLU A 1 76 ? -11.510 -8.233 22.232 1.00 89.50 76 GLU A O 1
ATOM 589 N N . GLU A 1 77 ? -9.772 -9.189 21.177 1.00 89.69 77 GLU A N 1
ATOM 590 C CA . GLU A 1 77 ? -8.974 -9.467 22.382 1.00 89.69 77 GLU A CA 1
ATOM 591 C C . GLU A 1 77 ? -8.568 -8.187 23.137 1.00 89.69 77 GLU A C 1
ATOM 593 O O . GLU A 1 77 ? -8.474 -8.193 24.366 1.00 89.69 77 GLU A O 1
ATOM 598 N N . LEU A 1 78 ? -8.396 -7.068 22.424 1.00 85.19 78 LEU A N 1
ATOM 599 C CA . LEU A 1 78 ? -8.157 -5.740 23.005 1.00 85.19 78 LEU A CA 1
ATOM 600 C C . LEU A 1 78 ? -9.420 -5.086 23.593 1.00 85.19 78 LEU A C 1
ATOM 602 O O . LEU A 1 78 ? -9.334 -4.006 24.180 1.00 85.19 78 LEU A O 1
ATOM 606 N N . GLY A 1 79 ? -10.591 -5.709 23.444 1.00 83.88 79 GLY A N 1
ATOM 607 C CA . GLY A 1 79 ? -11.869 -5.160 23.895 1.00 83.88 79 GLY A CA 1
ATOM 608 C C . GLY A 1 79 ? -12.442 -4.078 22.975 1.00 83.88 79 GLY A C 1
ATOM 609 O O . GLY A 1 79 ? -13.406 -3.415 23.354 1.00 83.88 79 GLY A O 1
ATOM 610 N N . VAL A 1 80 ? -11.897 -3.909 21.765 1.00 78.25 80 VAL A N 1
ATOM 611 C CA . VAL A 1 80 ? -12.377 -2.957 20.744 1.00 78.25 80 VAL A CA 1
ATOM 612 C C . VAL A 1 80 ? -13.150 -3.710 19.657 1.00 78.25 80 VAL A C 1
ATOM 614 O O . VAL A 1 80 ? -12.891 -3.592 18.462 1.00 78.25 80 VAL A O 1
ATOM 617 N N . GLY A 1 81 ? -14.080 -4.558 20.101 1.00 71.06 81 GLY A N 1
ATOM 618 C CA . GLY A 1 81 ? -14.888 -5.428 19.247 1.00 71.06 81 GLY A CA 1
ATOM 619 C C . GLY A 1 81 ? -16.154 -4.766 18.688 1.00 71.06 81 GLY A C 1
ATOM 620 O O . GLY A 1 81 ? -16.363 -3.555 18.784 1.00 71.06 81 GLY A O 1
ATOM 621 N N . GLY A 1 82 ? -17.038 -5.599 18.132 1.00 76.12 82 GLY A N 1
ATOM 622 C CA . GLY A 1 82 ? -18.237 -5.201 17.379 1.00 76.12 82 GLY A CA 1
ATOM 623 C C . GLY A 1 82 ? -19.083 -4.043 17.943 1.00 76.12 82 GLY A C 1
ATOM 624 O O . GLY A 1 82 ? -19.486 -3.198 17.150 1.00 76.12 82 GLY A O 1
ATOM 625 N N . PRO A 1 83 ? -19.339 -3.927 19.262 1.00 84.06 83 PRO A N 1
ATOM 626 C CA . PRO A 1 83 ? -20.125 -2.813 19.804 1.00 84.06 83 PRO A CA 1
ATOM 627 C C . PRO A 1 83 ? -19.500 -1.422 19.614 1.00 84.06 83 PRO A C 1
ATOM 629 O O . PRO A 1 83 ? -20.229 -0.433 19.613 1.00 84.06 83 PRO A O 1
ATOM 632 N N . HIS A 1 84 ? -18.175 -1.341 19.464 1.00 88.44 84 HIS A N 1
ATOM 633 C CA . HIS A 1 84 ? -17.425 -0.082 19.379 1.00 88.44 84 HIS A CA 1
ATOM 634 C C . HIS A 1 84 ? -17.029 0.279 17.944 1.00 88.44 84 HIS A C 1
ATOM 636 O O . HIS A 1 84 ? -16.812 1.451 17.637 1.00 88.44 84 HIS A O 1
ATOM 642 N N . ILE A 1 85 ? -16.961 -0.704 17.042 1.00 93.50 85 ILE A N 1
ATOM 643 C CA . ILE A 1 85 ? -16.630 -0.476 15.634 1.00 93.50 85 ILE A CA 1
ATOM 644 C C . ILE A 1 85 ? -17.874 0.036 14.903 1.00 93.50 85 ILE A C 1
ATOM 646 O O . ILE A 1 85 ? -18.810 -0.708 14.616 1.00 93.50 85 ILE A O 1
ATOM 650 N N . ARG A 1 86 ? -17.881 1.329 14.576 1.00 95.19 86 ARG A N 1
ATOM 651 C CA . ARG A 1 86 ? -19.013 2.000 13.915 1.00 95.19 86 ARG A CA 1
ATOM 652 C C . ARG A 1 86 ? -18.973 1.909 12.399 1.00 95.19 86 ARG A C 1
ATOM 654 O O . ARG A 1 86 ? -20.013 2.016 11.755 1.00 95.19 86 ARG A O 1
ATOM 661 N N . CYS A 1 87 ? -17.787 1.716 11.838 1.00 95.38 87 CYS A N 1
ATOM 662 C CA . CYS A 1 87 ? -17.566 1.533 10.413 1.00 95.38 87 CYS A CA 1
ATOM 663 C C . CYS A 1 87 ? -16.308 0.687 10.206 1.00 95.38 87 CYS A C 1
ATOM 665 O O . CYS A 1 87 ? -15.344 0.825 10.963 1.00 95.38 87 CYS A O 1
ATOM 667 N N . VAL A 1 88 ? -16.325 -0.156 9.173 1.00 95.06 88 VAL A N 1
ATOM 668 C CA . VAL A 1 88 ? -15.128 -0.821 8.658 1.00 95.06 88 VAL A CA 1
ATOM 669 C C . VAL A 1 88 ? -14.888 -0.321 7.239 1.00 95.06 88 VAL A C 1
ATOM 671 O O . VAL A 1 88 ? -15.773 -0.433 6.391 1.00 95.06 88 VAL A O 1
ATOM 674 N N . ALA A 1 89 ? -13.711 0.242 6.989 1.00 95.88 89 ALA A N 1
ATOM 675 C CA . ALA A 1 89 ? -13.300 0.762 5.692 1.00 95.88 89 ALA A CA 1
ATOM 676 C C . ALA A 1 89 ? -12.043 0.028 5.206 1.00 95.88 89 ALA A C 1
ATOM 678 O O . ALA A 1 89 ? -11.189 -0.350 6.007 1.00 95.88 89 ALA A O 1
ATOM 679 N N . PHE A 1 90 ? -11.938 -0.188 3.893 1.00 94.44 90 PHE A N 1
ATOM 680 C CA . PHE A 1 90 ? -10.854 -0.969 3.299 1.00 94.44 90 PHE A CA 1
ATOM 681 C C . PHE A 1 90 ? -10.253 -0.277 2.069 1.00 94.44 90 PHE A C 1
ATOM 683 O O . PHE A 1 90 ? -10.989 0.283 1.256 1.00 94.44 90 PHE A O 1
ATOM 690 N N . SER A 1 91 ? -8.936 -0.394 1.897 1.00 93.44 91 SER A N 1
ATOM 691 C CA . SER A 1 91 ? -8.231 -0.252 0.616 1.00 93.44 91 SER A CA 1
ATOM 692 C C . SER A 1 91 ? -7.456 -1.522 0.288 1.00 93.44 91 SER A C 1
ATOM 694 O O . SER A 1 91 ? -7.253 -2.397 1.133 1.00 93.44 91 SER A O 1
ATOM 696 N N . GLY A 1 92 ? -7.004 -1.623 -0.957 1.00 91.12 92 GLY A N 1
ATOM 697 C CA . GLY A 1 92 ? -6.147 -2.713 -1.385 1.00 91.12 92 GLY A CA 1
ATOM 698 C C . GLY A 1 92 ? -5.272 -2.339 -2.570 1.00 91.12 92 GLY A C 1
ATOM 699 O O . GLY A 1 92 ? -5.380 -1.246 -3.131 1.00 91.12 92 GLY A O 1
ATOM 700 N N . GLN A 1 93 ? -4.417 -3.285 -2.942 1.00 89.50 93 GLN A N 1
ATOM 701 C CA . GLN A 1 93 ? -3.562 -3.219 -4.121 1.00 89.50 93 GLN A CA 1
ATOM 702 C C . GLN A 1 93 ? -4.415 -2.997 -5.383 1.00 89.50 93 GLN A C 1
ATOM 704 O O . GLN A 1 93 ? -5.450 -3.637 -5.577 1.00 89.50 93 GLN A O 1
ATOM 709 N N . MET A 1 94 ? -3.998 -2.057 -6.234 1.00 85.44 94 MET A N 1
ATOM 710 C CA . MET A 1 94 ? -4.660 -1.786 -7.512 1.00 85.44 94 MET A CA 1
ATOM 711 C C . MET A 1 94 ? -4.051 -2.661 -8.615 1.00 85.44 94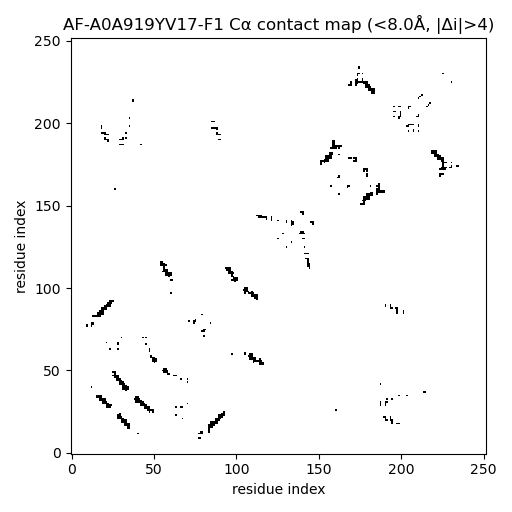 MET A C 1
ATOM 713 O O . MET A 1 94 ? -2.868 -2.965 -8.558 1.00 85.44 94 MET A O 1
ATOM 717 N N . GLN A 1 95 ? -4.851 -2.974 -9.643 1.00 87.12 95 GLN A N 1
ATOM 718 C CA . GLN A 1 95 ? -4.484 -3.666 -10.897 1.00 87.12 95 GLN A CA 1
ATOM 719 C C . GLN A 1 95 ? -4.183 -5.169 -10.814 1.00 87.12 95 GLN A C 1
ATOM 721 O O . GLN A 1 95 ? -4.005 -5.793 -11.860 1.00 87.12 95 GLN A O 1
ATOM 726 N N . ASP A 1 96 ? -4.217 -5.771 -9.630 1.00 91.56 96 ASP A N 1
ATOM 727 C CA . ASP A 1 96 ? -4.034 -7.216 -9.483 1.00 91.56 96 ASP A CA 1
ATOM 728 C C . ASP A 1 96 ? -5.154 -8.029 -10.164 1.00 91.56 96 ASP A C 1
ATOM 730 O O . ASP A 1 96 ? -6.317 -7.615 -10.224 1.00 91.56 96 ASP A O 1
ATOM 734 N N . LEU A 1 97 ? -4.820 -9.239 -10.628 1.00 93.62 97 LEU A N 1
ATOM 735 C CA . LEU A 1 97 ? -5.785 -10.227 -11.111 1.00 93.62 97 LEU A CA 1
ATOM 736 C C . LEU A 1 97 ? -5.985 -11.332 -10.072 1.00 93.62 97 LEU A C 1
ATOM 738 O O . LEU A 1 97 ? -5.114 -12.181 -9.867 1.00 93.62 97 LEU A O 1
ATOM 742 N N . ILE A 1 98 ? -7.188 -11.382 -9.503 1.00 94.88 98 ILE A N 1
ATOM 743 C CA . ILE A 1 98 ? -7.636 -12.454 -8.611 1.00 94.88 98 ILE A CA 1
ATOM 744 C C . ILE A 1 98 ? -8.639 -13.317 -9.379 1.00 94.88 98 ILE A C 1
ATOM 746 O O . ILE A 1 98 ? -9.795 -12.939 -9.571 1.00 94.88 98 ILE A O 1
ATOM 750 N N . ALA A 1 99 ? -8.201 -14.483 -9.850 1.00 96.00 99 ALA A N 1
ATOM 751 C CA . ALA A 1 99 ? -9.101 -15.431 -10.495 1.00 96.00 99 ALA A CA 1
ATOM 752 C C . ALA A 1 99 ? -9.876 -16.211 -9.425 1.00 96.00 99 ALA A C 1
ATOM 754 O O . ALA A 1 99 ? -9.273 -16.969 -8.666 1.00 96.00 99 ALA A O 1
ATOM 755 N N . VAL A 1 100 ? -11.199 -16.042 -9.382 1.00 96.75 100 VAL A N 1
ATOM 756 C CA . VAL A 1 100 ? -12.079 -16.692 -8.399 1.00 96.75 100 VAL A CA 1
ATOM 757 C C . VAL A 1 100 ? -13.043 -17.675 -9.058 1.00 96.75 100 VAL A C 1
ATOM 759 O O . VAL A 1 100 ? -13.508 -17.462 -10.179 1.00 96.75 100 VAL A O 1
ATOM 762 N N . GLY A 1 101 ? -13.327 -18.771 -8.358 1.00 96.62 101 GLY A N 1
ATOM 763 C CA . GLY A 1 101 ? -14.339 -19.748 -8.735 1.00 96.62 101 GLY A CA 1
ATOM 764 C C . GLY A 1 101 ? -15.754 -19.250 -8.449 1.00 96.62 101 GLY A C 1
ATOM 765 O O . GLY A 1 101 ? -15.964 -18.218 -7.813 1.00 96.62 101 GLY A O 1
ATOM 766 N N . SER A 1 102 ? -16.757 -20.017 -8.881 1.00 96.94 102 SER A N 1
ATOM 767 C CA . SER A 1 102 ? -18.170 -19.725 -8.588 1.00 96.94 102 SER A CA 1
ATOM 768 C C . SER A 1 102 ? -18.515 -19.790 -7.095 1.00 96.94 102 SER A C 1
ATOM 770 O O . SER A 1 102 ? -19.551 -19.284 -6.681 1.00 96.94 102 SER A O 1
ATOM 772 N N . ASP A 1 103 ? -17.669 -20.438 -6.297 1.00 95.94 103 ASP A N 1
ATOM 773 C CA . ASP A 1 103 ? -17.745 -20.505 -4.837 1.00 95.94 103 ASP A CA 1
ATOM 774 C C . ASP A 1 103 ? -17.030 -19.332 -4.141 1.00 95.94 103 ASP A C 1
ATOM 776 O O . ASP A 1 103 ? -16.980 -19.285 -2.913 1.00 95.94 103 ASP A O 1
ATOM 780 N N . GLY A 1 104 ? -16.472 -18.393 -4.914 1.00 91.56 104 GLY A N 1
ATOM 781 C CA . GLY A 1 104 ? -15.727 -17.241 -4.415 1.00 91.56 104 GLY A CA 1
ATOM 782 C C . GLY A 1 104 ? -14.298 -17.556 -3.971 1.00 91.56 104 GLY A C 1
ATOM 783 O O . GLY A 1 104 ? -13.625 -16.655 -3.476 1.00 91.56 104 GLY A O 1
ATOM 784 N N . ARG A 1 105 ? -13.813 -18.794 -4.144 1.00 94.81 105 ARG A N 1
ATOM 785 C CA . ARG A 1 105 ? -12.453 -19.174 -3.739 1.00 94.81 105 ARG A CA 1
ATOM 786 C C . ARG A 1 105 ? -11.430 -18.856 -4.829 1.00 94.81 105 ARG A C 1
ATOM 788 O O . ARG A 1 105 ? -11.743 -19.025 -6.013 1.00 94.81 105 ARG A O 1
ATOM 795 N N . PRO A 1 106 ? -10.202 -18.442 -4.474 1.00 95.88 106 PRO A N 1
ATOM 796 C CA . PRO A 1 106 ? -9.131 -18.265 -5.445 1.00 95.88 106 PRO A CA 1
ATOM 797 C C . PRO A 1 106 ? -8.828 -19.572 -6.187 1.00 95.88 106 PRO A C 1
ATOM 799 O O . PRO A 1 106 ? -8.644 -20.627 -5.583 1.00 95.88 106 PRO A O 1
ATOM 802 N N . LEU A 1 107 ? -8.754 -19.502 -7.515 1.00 96.81 107 LEU A N 1
ATOM 803 C CA . LEU A 1 107 ? -8.409 -20.640 -8.377 1.00 96.81 107 LEU A CA 1
ATOM 804 C C . LEU A 1 107 ? -6.894 -20.827 -8.527 1.00 96.81 107 LEU A C 1
ATOM 806 O O . LEU A 1 107 ? -6.436 -21.856 -9.020 1.00 96.81 107 LEU A O 1
ATOM 810 N N . ARG A 1 108 ? -6.125 -19.799 -8.167 1.00 96.00 108 ARG A N 1
ATOM 811 C CA . ARG A 1 108 ? -4.666 -19.712 -8.262 1.00 96.00 108 ARG A CA 1
ATOM 812 C C . ARG A 1 108 ? -4.170 -18.525 -7.421 1.00 96.00 108 ARG A C 1
ATOM 814 O O . ARG A 1 108 ? -5.000 -17.701 -7.028 1.00 96.00 108 ARG A O 1
ATOM 821 N N . PRO A 1 109 ? -2.850 -18.386 -7.206 1.00 96.62 109 PRO A N 1
ATOM 822 C CA . PRO A 1 109 ? -2.278 -17.153 -6.677 1.00 96.62 109 PRO A CA 1
ATOM 823 C C . PRO A 1 109 ? -2.711 -15.926 -7.492 1.00 96.62 109 PRO A C 1
ATOM 825 O O . PRO A 1 109 ? -2.817 -15.997 -8.725 1.00 96.62 109 PRO A O 1
ATOM 828 N N . ALA A 1 110 ? -2.958 -14.817 -6.793 1.00 96.38 110 ALA A N 1
ATOM 829 C CA . ALA A 1 110 ? -3.220 -13.519 -7.395 1.00 96.38 110 ALA A CA 1
ATOM 830 C C . ALA A 1 110 ? -1.978 -13.054 -8.159 1.00 96.38 110 ALA A C 1
ATOM 832 O O . ALA A 1 110 ? -0.863 -13.154 -7.646 1.00 96.38 110 ALA A O 1
ATOM 833 N N . ILE A 1 111 ? -2.179 -12.559 -9.378 1.00 95.75 111 ILE A N 1
ATOM 834 C CA . ILE A 1 111 ? -1.116 -11.968 -10.197 1.00 95.75 111 ILE A CA 1
ATOM 835 C C . ILE A 1 111 ? -1.068 -10.481 -9.861 1.00 95.75 111 ILE A C 1
ATOM 837 O O . ILE A 1 111 ? -2.078 -9.797 -10.031 1.00 95.75 111 ILE A O 1
ATOM 841 N N . LEU A 1 112 ? 0.071 -9.997 -9.368 1.00 93.62 112 LEU A N 1
ATOM 842 C CA . LEU A 1 112 ? 0.202 -8.614 -8.916 1.00 93.62 112 LEU A CA 1
ATOM 843 C C . LEU A 1 112 ? 0.413 -7.644 -10.084 1.00 93.62 112 LEU A C 1
ATOM 845 O O . LEU A 1 112 ? 0.946 -8.018 -11.124 1.00 93.62 112 LEU A O 1
ATOM 849 N N . TYR A 1 113 ? 0.121 -6.363 -9.874 1.00 88.69 113 TYR A N 1
ATOM 850 C CA . TYR A 1 113 ? 0.369 -5.289 -10.853 1.00 88.69 113 TYR A CA 1
ATOM 851 C C . TYR A 1 113 ? 1.833 -5.141 -11.307 1.00 88.69 113 TYR A C 1
ATOM 853 O O . TYR A 1 113 ? 2.112 -4.495 -12.313 1.00 88.69 113 TYR A O 1
ATOM 861 N N . SER A 1 114 ? 2.780 -5.666 -10.524 1.00 87.88 114 SER A N 1
ATOM 862 C CA . SER A 1 114 ? 4.218 -5.626 -10.826 1.00 87.88 114 SER A CA 1
ATOM 863 C C . SER A 1 114 ? 4.686 -6.819 -11.667 1.00 87.88 114 SER A C 1
ATOM 865 O O . SER A 1 114 ? 5.877 -6.945 -11.944 1.00 87.88 114 SER A O 1
ATOM 867 N N . ASP A 1 115 ? 3.761 -7.699 -12.050 1.00 91.00 115 ASP A N 1
ATOM 868 C CA . ASP A 1 115 ? 4.018 -8.868 -12.875 1.00 91.00 115 ASP A CA 1
ATOM 869 C C . ASP A 1 115 ? 4.183 -8.498 -14.353 1.00 91.00 115 ASP A C 1
ATOM 871 O O . ASP A 1 115 ? 3.312 -7.870 -14.951 1.00 91.00 115 ASP A O 1
ATOM 875 N N . SER A 1 116 ? 5.276 -8.949 -14.966 1.00 89.19 116 SER A N 1
ATOM 876 C CA . SER A 1 116 ? 5.617 -8.625 -16.353 1.00 89.19 116 SER A CA 1
ATOM 877 C C . SER A 1 116 ? 5.407 -9.782 -17.337 1.00 89.19 116 SER A C 1
ATOM 879 O O . SER A 1 116 ? 5.763 -9.665 -18.514 1.00 89.19 116 SER A O 1
ATOM 881 N N . ARG A 1 117 ? 4.776 -10.895 -16.921 1.00 91.12 117 ARG A N 1
ATOM 882 C CA . ARG A 1 117 ? 4.638 -12.108 -17.756 1.00 91.12 117 ARG A CA 1
ATOM 883 C C . ARG A 1 117 ? 3.837 -11.896 -19.040 1.00 91.12 117 ARG A C 1
ATOM 885 O O . ARG A 1 117 ? 3.929 -12.702 -19.962 1.00 91.12 117 ARG A O 1
ATOM 892 N N . ALA A 1 118 ? 3.018 -10.846 -19.084 1.00 88.81 118 ALA A N 1
ATOM 893 C CA . ALA A 1 118 ? 2.130 -10.532 -20.199 1.00 88.81 118 ALA A CA 1
ATOM 894 C C . ALA A 1 118 ? 2.752 -9.573 -21.239 1.00 88.81 118 ALA A C 1
ATOM 896 O O . ALA A 1 118 ? 2.019 -8.968 -22.024 1.00 88.81 118 ALA A O 1
ATOM 897 N N . GLY A 1 119 ? 4.084 -9.422 -21.262 1.00 87.00 119 GLY A N 1
ATOM 898 C CA . GLY A 1 119 ? 4.780 -8.496 -22.166 1.00 87.00 119 GLY A CA 1
ATOM 899 C C . GLY A 1 119 ? 4.441 -8.702 -23.648 1.00 87.00 119 GLY A C 1
ATOM 900 O O . GLY A 1 119 ? 3.998 -7.770 -24.316 1.00 87.00 119 GLY A O 1
ATOM 901 N N . ALA A 1 120 ? 4.532 -9.938 -24.151 1.00 88.44 120 ALA A N 1
ATOM 902 C CA . ALA A 1 120 ? 4.223 -10.246 -25.552 1.00 88.44 120 ALA A CA 1
ATOM 903 C C . ALA A 1 120 ? 2.750 -9.957 -25.919 1.00 88.44 120 ALA A C 1
ATOM 905 O O . ALA A 1 120 ? 2.437 -9.538 -27.034 1.00 88.44 120 ALA A O 1
ATOM 906 N N . GLN A 1 121 ? 1.822 -10.161 -24.979 1.00 89.88 121 GLN A N 1
ATOM 907 C CA . GLN A 1 121 ? 0.405 -9.847 -25.157 1.00 89.88 121 GLN A CA 1
ATOM 908 C C . GLN A 1 121 ? 0.173 -8.333 -25.185 1.00 89.88 121 GLN A C 1
ATOM 910 O O . GLN A 1 121 ? -0.626 -7.865 -25.999 1.00 89.88 121 GLN A O 1
ATOM 915 N N . ALA A 1 122 ? 0.871 -7.571 -24.337 1.00 86.38 122 ALA A N 1
ATOM 916 C CA . ALA A 1 122 ? 0.822 -6.113 -24.348 1.00 86.38 122 ALA A CA 1
ATOM 917 C C . ALA A 1 122 ? 1.327 -5.554 -25.690 1.00 86.38 122 ALA A C 1
ATOM 919 O O . ALA A 1 122 ? 0.638 -4.744 -26.310 1.00 86.38 122 ALA A O 1
ATOM 920 N N . GLU A 1 123 ? 2.450 -6.062 -26.208 1.00 86.81 123 GLU A N 1
ATOM 921 C CA . GLU A 1 123 ? 2.976 -5.695 -27.532 1.00 86.81 123 GLU A CA 1
ATOM 922 C C . GLU A 1 123 ? 1.982 -6.009 -28.662 1.00 86.81 123 GLU A C 1
ATOM 924 O O . GLU A 1 123 ? 1.696 -5.160 -29.512 1.00 86.81 123 GLU A O 1
ATOM 929 N N . ALA A 1 124 ? 1.383 -7.204 -28.645 1.00 89.50 124 ALA A N 1
ATOM 930 C CA . ALA A 1 124 ? 0.378 -7.599 -29.629 1.00 89.50 124 ALA A CA 1
ATOM 931 C C . ALA A 1 124 ? -0.888 -6.720 -29.579 1.00 89.50 124 ALA A C 1
ATOM 933 O O . ALA A 1 124 ? -1.515 -6.471 -30.615 1.00 89.50 124 ALA A O 1
ATOM 934 N N . LEU A 1 125 ? -1.278 -6.238 -28.393 1.00 87.31 125 LEU A N 1
ATOM 935 C CA . LEU A 1 125 ? -2.377 -5.284 -28.228 1.00 87.31 125 LEU A CA 1
ATOM 936 C C . LEU A 1 125 ? -2.006 -3.900 -28.763 1.00 87.31 125 LEU A C 1
ATOM 938 O O . LEU A 1 125 ? -2.806 -3.313 -29.495 1.00 87.31 125 LEU A O 1
ATOM 942 N N . LEU A 1 126 ? -0.802 -3.404 -28.466 1.00 85.25 126 LEU A N 1
ATOM 943 C CA . LEU A 1 126 ? -0.325 -2.097 -28.929 1.00 85.25 126 LEU A CA 1
ATOM 944 C C . LEU A 1 126 ? -0.156 -2.024 -30.455 1.00 85.25 126 LEU A C 1
ATOM 946 O O . LEU A 1 126 ? -0.367 -0.968 -31.052 1.00 85.25 126 LEU A O 1
ATOM 950 N N . ALA A 1 127 ? 0.121 -3.154 -31.112 1.00 89.06 127 ALA A N 1
ATOM 951 C CA . ALA A 1 127 ? 0.111 -3.253 -32.572 1.00 89.06 127 ALA A CA 1
ATOM 952 C C . ALA A 1 127 ? -1.292 -3.053 -33.192 1.00 89.06 127 ALA A C 1
ATOM 954 O O . ALA A 1 127 ? -1.411 -2.765 -34.383 1.00 89.06 127 ALA A O 1
ATOM 955 N N . ARG A 1 128 ? -2.367 -3.211 -32.402 1.00 91.38 128 ARG A N 1
ATOM 956 C CA . ARG A 1 128 ? -3.772 -3.103 -32.845 1.00 91.38 128 ARG A CA 1
ATOM 957 C C . ARG A 1 128 ? -4.463 -1.839 -32.343 1.00 91.38 128 ARG A C 1
ATOM 959 O O . ARG A 1 128 ? -5.347 -1.315 -33.017 1.00 91.38 128 ARG A O 1
ATOM 966 N N . ILE A 1 129 ? -4.097 -1.383 -31.150 1.00 88.31 129 ILE A N 1
ATOM 967 C CA . ILE A 1 129 ? -4.603 -0.176 -30.502 1.00 88.31 129 ILE A CA 1
ATOM 968 C C . ILE A 1 129 ? -3.378 0.642 -30.132 1.00 88.31 129 ILE A C 1
ATOM 970 O O . ILE A 1 129 ? -2.651 0.286 -29.211 1.00 88.31 129 ILE A O 1
ATOM 974 N N . THR A 1 130 ? -3.147 1.731 -30.857 1.00 86.31 130 THR A N 1
ATOM 975 C CA . THR A 1 130 ? -1.965 2.563 -30.632 1.00 86.31 130 THR A CA 1
ATOM 976 C C . THR A 1 130 ? -1.944 3.105 -29.202 1.00 86.31 130 THR A C 1
ATOM 978 O O . THR A 1 130 ? -2.990 3.360 -28.601 1.00 86.31 130 THR A O 1
ATOM 981 N N . GLU A 1 131 ? -0.750 3.334 -28.659 1.00 83.25 131 GLU A N 1
ATOM 982 C CA . GLU A 1 131 ? -0.582 3.864 -27.301 1.00 83.25 131 GLU A CA 1
ATOM 983 C C . GLU A 1 131 ? -1.374 5.167 -27.039 1.00 83.25 131 GLU A C 1
ATOM 985 O O . GLU A 1 131 ? -2.039 5.246 -26.001 1.00 83.25 131 GLU A O 1
ATOM 990 N N . PRO A 1 132 ? -1.433 6.156 -27.962 1.00 87.25 132 PRO A N 1
ATOM 991 C CA . PRO A 1 132 ? -2.265 7.345 -27.766 1.00 87.25 132 PRO A CA 1
ATOM 992 C C . PRO A 1 132 ? -3.757 7.028 -27.630 1.00 87.25 132 PRO A C 1
ATOM 994 O O . PRO A 1 132 ? -4.450 7.646 -26.822 1.00 87.25 132 PRO A O 1
ATOM 997 N N . GLU A 1 133 ? -4.259 6.059 -28.400 1.00 88.50 133 GLU A N 1
ATOM 998 C CA . GLU A 1 133 ? -5.659 5.645 -28.329 1.00 88.50 133 GLU A CA 1
ATOM 999 C C . GLU A 1 133 ? -5.948 4.881 -27.036 1.00 88.50 133 GLU A C 1
ATOM 1001 O O . GLU A 1 133 ? -6.992 5.094 -26.417 1.00 88.50 133 GLU A O 1
ATOM 1006 N N . MET A 1 134 ? -5.014 4.037 -26.593 1.00 83.50 134 MET A N 1
ATOM 1007 C CA . MET A 1 134 ? -5.133 3.333 -25.320 1.00 83.50 134 MET A CA 1
ATOM 1008 C C . MET A 1 134 ? -5.180 4.327 -24.157 1.00 83.50 134 MET A C 1
ATOM 1010 O O . MET A 1 134 ? -6.139 4.317 -23.387 1.00 83.50 134 MET A O 1
ATOM 1014 N N . LYS A 1 135 ? -4.233 5.270 -24.101 1.00 83.88 135 LYS A N 1
ATOM 1015 C CA . LYS A 1 135 ? -4.190 6.321 -23.078 1.00 83.88 135 LYS A CA 1
ATOM 1016 C C . LYS A 1 135 ? -5.449 7.185 -23.076 1.00 83.88 135 LYS A C 1
ATOM 1018 O O . LYS A 1 135 ? -5.963 7.513 -22.011 1.00 83.88 135 LYS A O 1
ATOM 1023 N N . ARG A 1 136 ? -5.990 7.520 -24.254 1.00 86.94 136 ARG A N 1
ATOM 1024 C CA . ARG A 1 136 ? -7.255 8.265 -24.373 1.00 86.94 136 ARG A CA 1
ATOM 1025 C C . ARG A 1 136 ? -8.439 7.498 -23.777 1.00 86.94 136 ARG A C 1
ATOM 1027 O O . ARG A 1 136 ? -9.326 8.120 -23.201 1.00 86.94 136 ARG A O 1
ATOM 1034 N N . ARG A 1 137 ? -8.477 6.172 -23.939 1.00 86.44 137 ARG A N 1
ATOM 1035 C CA . ARG A 1 137 ? -9.584 5.320 -23.472 1.00 86.44 137 ARG A CA 1
ATOM 1036 C C . ARG A 1 137 ? -9.487 4.956 -21.998 1.00 86.44 137 ARG A C 1
ATOM 1038 O O . ARG A 1 137 ? -10.508 4.935 -21.322 1.00 86.44 137 ARG A O 1
ATOM 1045 N N . THR A 1 138 ? -8.293 4.612 -21.526 1.00 84.56 138 THR A N 1
ATOM 1046 C CA . THR A 1 138 ? -8.091 4.007 -20.202 1.00 84.56 138 THR A CA 1
ATOM 1047 C C . THR A 1 138 ? -7.470 4.968 -19.198 1.00 84.56 138 THR A C 1
ATOM 1049 O O . THR A 1 138 ? -7.466 4.667 -18.010 1.00 84.56 138 THR A O 1
ATOM 1052 N N . GLY A 1 139 ? -6.904 6.088 -19.660 1.00 82.38 139 GLY A N 1
ATOM 1053 C CA . GLY A 1 139 ? -6.073 6.972 -18.844 1.00 82.38 139 GLY A CA 1
ATOM 1054 C C . GLY A 1 139 ? -4.702 6.388 -18.482 1.00 82.38 139 GLY A C 1
ATOM 1055 O O . GLY A 1 139 ? -3.920 7.076 -17.833 1.00 82.38 139 GLY A O 1
ATOM 1056 N N . ASN A 1 140 ? -4.389 5.160 -18.909 1.00 77.12 140 ASN A N 1
ATOM 1057 C CA . ASN A 1 140 ? -3.196 4.417 -18.506 1.00 77.12 140 ASN A CA 1
ATOM 1058 C C . ASN A 1 140 ? -2.256 4.156 -19.691 1.00 77.12 140 ASN A C 1
ATOM 1060 O O . ASN A 1 140 ? -2.691 4.063 -20.842 1.00 77.12 140 ASN A O 1
ATOM 1064 N N . HIS A 1 141 ? -0.968 4.002 -19.385 1.00 73.19 141 HIS A N 1
ATOM 1065 C CA . HIS A 1 141 ? -0.021 3.354 -20.290 1.00 73.19 141 HIS A CA 1
ATOM 1066 C C . HIS A 1 141 ? -0.254 1.835 -20.268 1.00 73.19 141 HIS A C 1
ATOM 1068 O O . HIS A 1 141 ? -0.881 1.309 -19.349 1.00 73.19 141 HIS A O 1
ATOM 1074 N N . PHE A 1 142 ? 0.189 1.146 -21.316 1.00 69.31 142 PHE A N 1
ATOM 1075 C CA . PHE A 1 142 ? 0.056 -0.305 -21.447 1.00 69.31 142 PHE A CA 1
ATOM 1076 C C . PHE A 1 142 ? 1.448 -0.896 -21.662 1.00 69.31 142 PHE A C 1
ATOM 1078 O O . PHE A 1 142 ? 1.807 -1.314 -22.757 1.00 69.31 142 PHE A O 1
ATOM 1085 N N . ASP A 1 143 ? 2.263 -0.844 -20.617 1.00 65.88 143 ASP A N 1
ATOM 1086 C CA . ASP A 1 143 ? 3.539 -1.542 -20.526 1.00 65.88 143 ASP A CA 1
ATOM 1087 C C . ASP A 1 143 ? 3.434 -2.672 -19.491 1.00 65.88 143 ASP A C 1
ATOM 1089 O O . ASP A 1 143 ? 2.413 -2.840 -18.823 1.00 65.88 143 ASP A O 1
ATOM 1093 N N . GLY A 1 144 ? 4.474 -3.502 -19.394 1.00 51.09 144 GLY A N 1
ATOM 1094 C CA . GLY A 1 144 ? 4.499 -4.598 -18.424 1.00 51.09 144 GLY A CA 1
ATOM 1095 C C . GLY A 1 144 ? 4.440 -4.128 -16.968 1.00 51.09 144 GLY A C 1
ATOM 1096 O O . GLY A 1 144 ? 4.097 -4.939 -16.123 1.00 51.09 144 GLY A O 1
ATOM 1097 N N . THR A 1 145 ? 4.758 -2.856 -16.686 1.00 58.88 145 THR A N 1
ATOM 1098 C CA . THR A 1 145 ? 4.714 -2.213 -15.362 1.00 58.88 145 THR A CA 1
ATOM 1099 C C . THR A 1 145 ? 4.926 -0.691 -15.511 1.00 58.88 145 THR A C 1
ATOM 1101 O O . THR A 1 145 ? 6.042 -0.278 -15.838 1.00 58.88 145 THR A O 1
ATOM 1104 N N . GLY A 1 146 ? 3.947 0.169 -15.199 1.00 51.53 146 GLY A N 1
ATOM 1105 C CA . GLY A 1 146 ? 4.162 1.620 -15.325 1.00 51.53 146 GLY A CA 1
ATOM 1106 C C . GLY A 1 146 ? 3.065 2.511 -14.736 1.00 51.53 146 GLY A C 1
ATOM 1107 O O . GLY A 1 146 ? 1.932 2.515 -15.207 1.00 51.53 146 GLY A O 1
ATOM 1108 N N . LEU A 1 147 ? 3.412 3.313 -13.714 1.00 44.50 147 LEU A N 1
ATOM 1109 C CA . LEU A 1 147 ? 2.481 4.205 -12.989 1.00 44.50 147 LEU A CA 1
ATOM 1110 C C . LEU A 1 147 ? 2.922 5.677 -12.888 1.00 44.50 147 LEU A C 1
ATOM 1112 O O . LEU A 1 147 ? 2.134 6.504 -12.433 1.00 44.50 147 LEU A O 1
ATOM 1116 N N . LEU A 1 148 ? 4.143 6.049 -13.292 1.00 46.38 148 LEU A N 1
ATOM 1117 C CA . LEU A 1 148 ? 4.605 7.430 -13.114 1.00 46.38 148 LEU A CA 1
ATOM 1118 C C . LEU A 1 148 ? 4.451 8.253 -14.403 1.00 46.38 148 LEU A C 1
ATOM 1120 O O . LEU A 1 148 ? 5.147 7.987 -15.384 1.00 46.38 148 LEU A O 1
ATOM 1124 N N . PRO A 1 149 ? 3.567 9.271 -14.430 1.00 48.53 149 PRO A N 1
ATOM 1125 C CA . PRO A 1 149 ? 3.531 10.227 -15.530 1.00 48.53 149 PRO A CA 1
ATOM 1126 C C . PRO A 1 149 ? 4.866 10.982 -15.609 1.00 48.53 149 PRO A C 1
ATOM 1128 O O . PRO A 1 149 ? 5.469 11.291 -14.587 1.00 48.53 149 PRO A O 1
ATOM 1131 N N . GLY A 1 150 ? 5.314 11.328 -16.820 1.00 53.53 150 GLY A N 1
ATOM 1132 C CA . GLY A 1 150 ? 6.595 12.008 -17.090 1.00 53.53 150 GLY A CA 1
ATOM 1133 C C . GLY A 1 150 ? 6.728 13.451 -16.573 1.00 53.53 150 GLY A C 1
ATOM 1134 O O . GLY A 1 150 ? 7.483 14.233 -17.142 1.00 53.53 150 GLY A O 1
ATOM 1135 N N . GLN A 1 151 ? 5.978 13.835 -15.542 1.00 57.69 151 GLN A N 1
ATOM 1136 C CA . GLN A 1 151 ? 6.107 15.113 -14.848 1.00 57.69 151 GLN A CA 1
ATOM 1137 C C . GLN A 1 151 ? 6.897 14.878 -13.557 1.00 57.69 151 GLN A C 1
ATOM 1139 O O . GLN A 1 151 ? 6.460 14.113 -12.702 1.00 57.69 151 GLN A O 1
ATOM 1144 N N . GLN A 1 152 ? 8.045 15.541 -13.411 1.00 68.88 152 GLN A N 1
ATOM 1145 C CA . GLN A 1 152 ? 8.821 15.533 -12.169 1.00 68.88 152 GLN A CA 1
ATOM 1146 C C . GLN A 1 152 ? 8.337 16.678 -11.273 1.00 68.88 152 GLN A C 1
ATOM 1148 O O . GLN A 1 152 ? 8.578 17.846 -11.593 1.00 68.88 152 GLN A O 1
ATOM 1153 N N . PRO A 1 153 ? 7.617 16.398 -10.176 1.00 81.56 153 PRO A N 1
ATOM 1154 C CA . PRO A 1 153 ? 7.190 17.450 -9.269 1.00 81.56 153 PRO A CA 1
ATOM 1155 C C . PRO A 1 153 ? 8.397 18.012 -8.506 1.00 81.56 153 PRO A C 1
ATOM 1157 O O . PRO A 1 153 ? 9.335 17.288 -8.177 1.00 81.56 153 PRO A O 1
ATOM 1160 N N . ALA A 1 154 ? 8.359 19.299 -8.154 1.00 88.12 154 ALA A N 1
ATOM 1161 C CA . ALA A 1 154 ? 9.403 19.908 -7.322 1.00 88.12 154 ALA A CA 1
ATOM 1162 C C . ALA A 1 154 ? 9.456 19.297 -5.906 1.00 88.12 154 ALA A C 1
ATOM 1164 O O . ALA A 1 154 ? 10.515 19.256 -5.277 1.00 88.12 154 ALA A O 1
ATOM 1165 N N . VAL A 1 155 ? 8.310 18.816 -5.409 1.00 90.00 155 VAL A N 1
ATOM 1166 C CA . VAL A 1 155 ? 8.158 18.192 -4.090 1.00 90.00 155 VAL A CA 1
ATOM 1167 C C . VAL A 1 155 ? 7.334 16.911 -4.216 1.00 90.00 155 VAL A C 1
ATOM 1169 O O . VAL A 1 155 ? 6.272 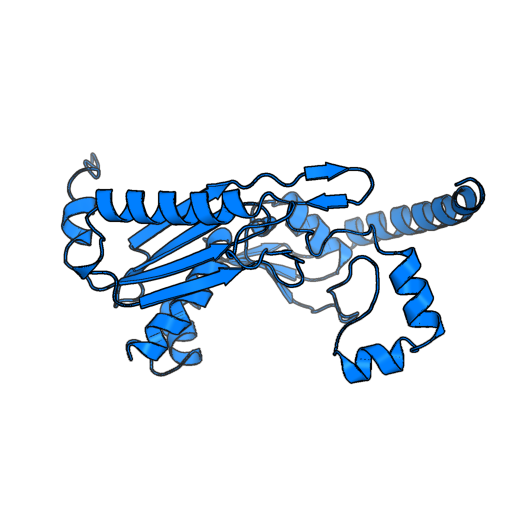16.925 -4.838 1.00 90.00 155 VAL A O 1
ATOM 1172 N N . MET A 1 156 ? 7.794 15.823 -3.598 1.00 90.88 156 MET A N 1
ATOM 1173 C CA . MET A 1 156 ? 7.082 14.545 -3.512 1.00 90.88 156 MET A CA 1
ATOM 1174 C C . MET A 1 156 ? 6.791 14.193 -2.060 1.00 90.88 156 MET A C 1
ATOM 1176 O O . MET A 1 156 ? 7.718 14.076 -1.267 1.00 90.88 156 MET A O 1
ATOM 1180 N N . ASN A 1 157 ? 5.520 13.970 -1.727 1.00 89.69 157 ASN A N 1
ATOM 1181 C CA . ASN A 1 157 ? 5.143 13.372 -0.447 1.00 89.69 157 ASN A CA 1
ATOM 1182 C C . ASN A 1 157 ? 5.104 11.853 -0.605 1.00 89.69 157 ASN A C 1
ATOM 1184 O O . ASN A 1 157 ? 4.367 11.343 -1.450 1.00 89.69 157 ASN A O 1
ATOM 1188 N N . VAL A 1 158 ? 5.889 11.140 0.196 1.00 90.69 158 VAL A N 1
ATOM 1189 C CA . VAL A 1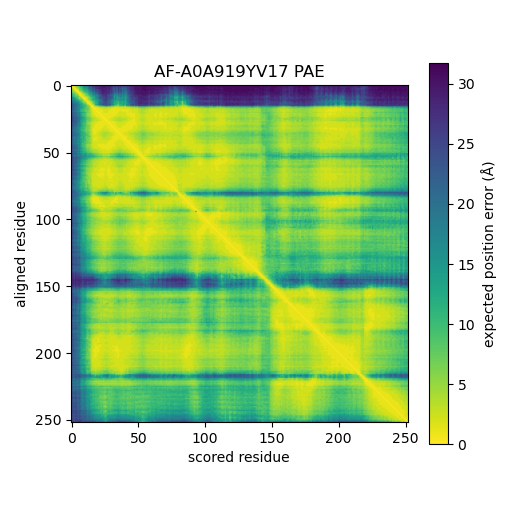 158 ? 5.978 9.681 0.163 1.00 90.69 158 VAL A CA 1
ATOM 1190 C C . VAL A 1 158 ? 5.335 9.112 1.418 1.00 90.69 158 VAL A C 1
ATOM 1192 O O . VAL A 1 158 ? 5.728 9.430 2.536 1.00 90.69 158 VAL A O 1
ATOM 1195 N N . ILE A 1 159 ? 4.354 8.237 1.209 1.00 89.94 159 ILE A N 1
ATOM 1196 C CA . ILE A 1 159 ? 3.664 7.493 2.263 1.00 89.94 159 ILE A CA 1
ATOM 1197 C C . ILE A 1 159 ? 3.756 5.986 2.004 1.00 89.94 159 ILE A C 1
ATOM 1199 O O . ILE A 1 159 ? 4.174 5.535 0.937 1.00 89.94 159 ILE A O 1
ATOM 1203 N N . GLY A 1 160 ? 3.348 5.186 2.983 1.00 86.19 160 GLY A N 1
ATOM 1204 C CA . GLY A 1 160 ? 3.375 3.732 2.911 1.00 86.19 160 GLY A CA 1
ATOM 1205 C C . GLY A 1 160 ? 4.724 3.126 3.306 1.00 86.19 160 GLY A C 1
ATOM 1206 O O . GLY A 1 160 ? 5.593 3.770 3.889 1.00 86.19 160 GLY A O 1
ATOM 1207 N N . GLY A 1 161 ? 4.886 1.826 3.041 1.00 81.94 161 GLY A N 1
ATOM 1208 C CA . GLY A 1 161 ? 6.038 1.061 3.541 1.00 81.94 161 GLY A CA 1
ATOM 1209 C C . GLY A 1 161 ? 7.387 1.517 2.974 1.00 81.94 161 GLY A C 1
ATOM 1210 O O . GLY A 1 161 ? 8.395 1.422 3.669 1.00 81.94 161 GLY A O 1
ATOM 1211 N N . GLY A 1 162 ? 7.397 2.046 1.746 1.00 83.38 162 GLY A N 1
ATOM 1212 C CA . GLY A 1 162 ? 8.612 2.518 1.076 1.00 83.38 162 GLY A CA 1
ATOM 1213 C C . GLY A 1 162 ? 9.269 3.722 1.758 1.00 83.38 162 GLY A C 1
ATOM 1214 O O . GLY A 1 162 ? 10.489 3.843 1.704 1.00 83.38 162 GLY A O 1
ATOM 1215 N N . GLY A 1 163 ? 8.494 4.556 2.464 1.00 86.81 163 GLY A N 1
ATOM 1216 C CA . GLY A 1 163 ? 9.007 5.729 3.186 1.00 86.81 163 GLY A CA 1
ATOM 1217 C C . GLY A 1 163 ? 9.927 5.399 4.368 1.00 86.81 163 GLY A C 1
ATOM 1218 O O . GLY A 1 163 ? 10.595 6.282 4.883 1.00 86.81 163 GLY A O 1
ATOM 1219 N N . LYS A 1 164 ? 10.009 4.127 4.788 1.00 88.00 164 LYS A N 1
ATOM 1220 C CA . LYS A 1 164 ? 10.879 3.687 5.894 1.00 88.00 164 LYS A CA 1
ATOM 1221 C C . LYS A 1 164 ? 12.365 3.650 5.544 1.00 88.00 164 LYS A C 1
ATOM 1223 O O . LYS A 1 164 ? 13.199 3.587 6.441 1.00 88.00 164 LYS A O 1
ATOM 1228 N N . SER A 1 165 ? 12.701 3.572 4.257 1.00 91.69 165 SER A N 1
ATOM 1229 C CA . SER A 1 165 ? 14.088 3.435 3.820 1.00 91.69 165 SER A CA 1
ATOM 1230 C C . SER A 1 165 ? 14.669 4.805 3.506 1.00 91.69 165 SER A C 1
ATOM 1232 O O . SER A 1 165 ? 14.420 5.366 2.444 1.00 91.69 165 SER A O 1
ATOM 1234 N N . GLU A 1 166 ? 15.493 5.315 4.418 1.00 93.50 166 GLU A N 1
ATOM 1235 C CA . GLU A 1 166 ? 16.231 6.567 4.230 1.00 93.50 166 GLU A CA 1
ATOM 1236 C C . GLU A 1 166 ? 17.057 6.553 2.936 1.00 93.50 166 GLU A C 1
ATOM 1238 O O . GLU A 1 166 ? 16.977 7.474 2.124 1.00 93.50 166 GLU A O 1
ATOM 1243 N N . SER A 1 167 ? 17.794 5.465 2.689 1.00 93.62 167 SER A N 1
ATOM 1244 C CA . SER A 1 167 ? 18.582 5.313 1.463 1.00 93.62 167 SER A CA 1
ATOM 1245 C C . SER A 1 167 ? 17.709 5.368 0.210 1.00 93.62 167 SER A C 1
ATOM 1247 O O . SER A 1 167 ? 18.103 5.978 -0.780 1.00 93.62 167 SER A O 1
ATOM 1249 N N . TRP A 1 168 ? 16.515 4.770 0.247 1.00 93.25 168 TRP A N 1
ATOM 1250 C CA . TRP A 1 168 ? 15.573 4.843 -0.866 1.00 93.25 168 TRP A CA 1
ATOM 1251 C C . TRP A 1 168 ? 15.040 6.263 -1.081 1.00 93.25 168 TRP A C 1
ATOM 1253 O O . TRP A 1 168 ? 14.925 6.689 -2.226 1.00 93.25 168 TRP A O 1
ATOM 1263 N N . MET A 1 169 ? 14.768 7.019 -0.013 1.00 95.44 169 MET A N 1
ATOM 1264 C CA . MET A 1 169 ? 14.312 8.411 -0.125 1.00 95.44 169 MET A CA 1
ATOM 1265 C C . MET A 1 169 ? 15.379 9.325 -0.726 1.00 95.44 169 MET A C 1
ATOM 1267 O O . MET A 1 169 ? 15.044 10.163 -1.560 1.00 95.44 169 MET A O 1
ATOM 1271 N N . HIS A 1 170 ? 16.652 9.125 -0.372 1.00 94.69 170 HIS A N 1
ATOM 1272 C CA . HIS A 1 170 ? 17.765 9.825 -1.018 1.00 94.69 170 HIS A CA 1
ATOM 1273 C C . HIS A 1 170 ? 17.875 9.479 -2.503 1.00 94.69 170 HIS A C 1
ATOM 1275 O O . HIS A 1 170 ? 17.888 10.381 -3.335 1.00 94.69 170 HIS A O 1
ATOM 1281 N N . ILE A 1 171 ? 17.864 8.185 -2.847 1.00 92.75 171 ILE A N 1
ATOM 1282 C CA . ILE A 1 171 ? 17.899 7.734 -4.247 1.00 92.75 171 ILE A CA 1
ATOM 1283 C C . ILE A 1 171 ? 16.752 8.365 -5.043 1.00 92.75 171 ILE A C 1
ATOM 1285 O O . ILE A 1 171 ? 16.969 8.874 -6.142 1.00 92.75 171 ILE A O 1
ATOM 1289 N N . LEU A 1 172 ? 15.538 8.347 -4.488 1.00 91.69 172 LEU A N 1
ATOM 1290 C CA . LEU A 1 172 ? 14.360 8.920 -5.123 1.00 91.69 172 LEU A CA 1
ATOM 1291 C C . LEU A 1 172 ? 14.519 10.434 -5.327 1.00 91.69 172 LEU A C 1
ATOM 1293 O O . LEU A 1 172 ? 14.324 10.902 -6.443 1.00 91.69 172 LEU A O 1
ATOM 1297 N N . ALA A 1 173 ? 14.908 11.177 -4.286 1.00 92.94 173 ALA A N 1
ATOM 1298 C CA . ALA A 1 173 ? 15.104 12.626 -4.353 1.00 92.94 173 ALA A CA 1
ATOM 1299 C C . ALA A 1 173 ? 16.154 13.023 -5.402 1.00 92.94 173 ALA A C 1
ATOM 1301 O O . ALA A 1 173 ? 15.921 13.927 -6.207 1.00 92.94 173 ALA A O 1
ATOM 1302 N N . ASP A 1 174 ? 17.286 12.318 -5.425 1.00 93.06 174 ASP A N 1
ATOM 1303 C CA . ASP A 1 174 ? 18.397 12.589 -6.335 1.00 93.06 174 ASP A CA 1
ATOM 1304 C C . ASP A 1 174 ? 18.011 12.294 -7.790 1.00 93.06 174 ASP A C 1
ATOM 1306 O O . ASP A 1 174 ? 18.188 13.140 -8.665 1.00 93.06 174 ASP A O 1
ATOM 1310 N N . ILE A 1 175 ? 17.434 11.116 -8.060 1.00 89.75 175 ILE A N 1
ATOM 1311 C CA . ILE A 1 175 ? 17.073 10.695 -9.423 1.00 89.75 175 ILE A CA 1
ATOM 1312 C C . ILE A 1 175 ? 15.973 11.580 -10.013 1.00 89.75 175 ILE A C 1
ATOM 1314 O O . ILE A 1 175 ? 16.012 11.892 -11.205 1.00 89.75 175 ILE A O 1
ATOM 1318 N N . THR A 1 176 ? 14.984 11.987 -9.216 1.00 88.62 176 THR A N 1
ATOM 1319 C CA . THR A 1 176 ? 13.886 12.825 -9.720 1.00 88.62 176 THR A CA 1
ATOM 1320 C C . THR A 1 176 ? 14.180 14.316 -9.638 1.00 88.62 176 THR A C 1
ATOM 1322 O O . THR A 1 176 ? 13.367 15.106 -10.112 1.00 88.62 176 THR A O 1
ATOM 1325 N N . SER A 1 177 ? 15.308 14.712 -9.035 1.00 89.81 177 SER A N 1
ATOM 1326 C CA . SER A 1 177 ? 15.615 16.112 -8.716 1.00 89.81 177 SER A CA 1
ATOM 1327 C C . SER A 1 177 ? 14.496 16.801 -7.920 1.00 89.81 177 SER A C 1
ATOM 1329 O O . SER A 1 177 ? 14.244 17.998 -8.073 1.00 89.81 177 SER A O 1
ATOM 1331 N N . SER A 1 178 ? 13.814 16.044 -7.059 1.00 91.44 178 SER A N 1
ATOM 1332 C CA . SER A 1 178 ? 12.695 16.527 -6.247 1.00 91.44 178 SER A CA 1
ATOM 1333 C C . SER A 1 178 ? 13.068 16.533 -4.774 1.00 91.44 178 SER A C 1
ATOM 1335 O O . SER A 1 178 ? 13.776 15.654 -4.290 1.00 91.44 178 SER A O 1
ATOM 1337 N N . ARG A 1 179 ? 12.500 17.465 -4.011 1.00 93.50 179 ARG A N 1
ATOM 1338 C CA . ARG A 1 179 ? 12.497 17.358 -2.549 1.00 93.50 179 ARG A CA 1
ATOM 1339 C C . ARG A 1 179 ? 11.502 16.274 -2.133 1.00 93.50 179 ARG A C 1
ATOM 1341 O O . ARG A 1 179 ? 10.309 16.411 -2.397 1.00 93.50 179 ARG A O 1
ATOM 1348 N N . VAL A 1 180 ? 11.969 15.230 -1.460 1.00 94.44 180 VAL A N 1
ATOM 1349 C CA . VAL A 1 180 ? 11.105 14.182 -0.904 1.00 94.44 180 VAL A CA 1
ATOM 1350 C C . VAL A 1 180 ? 10.737 14.535 0.536 1.00 94.44 180 VAL A C 1
ATOM 1352 O O . VAL A 1 180 ? 11.580 14.967 1.318 1.00 94.44 180 VAL A O 1
ATOM 1355 N N . LEU A 1 181 ? 9.463 14.381 0.873 1.00 93.62 181 LEU A N 1
ATOM 1356 C CA . LEU A 1 181 ? 8.890 14.593 2.195 1.00 93.62 181 LEU A CA 1
ATOM 1357 C C . LEU A 1 181 ? 8.253 13.293 2.663 1.00 93.62 181 LEU A C 1
ATOM 1359 O O . LEU A 1 181 ? 7.431 12.720 1.949 1.00 93.62 181 LEU A O 1
ATOM 1363 N N . VAL A 1 182 ? 8.622 12.842 3.854 1.00 93.25 182 VAL A N 1
ATOM 1364 C CA . VAL A 1 182 ? 8.030 11.670 4.499 1.00 93.25 182 VAL A CA 1
ATOM 1365 C C . VAL A 1 182 ? 7.400 12.139 5.805 1.00 93.25 182 VAL A C 1
ATOM 1367 O O . VAL A 1 182 ? 8.144 12.516 6.712 1.00 93.25 182 VAL A O 1
ATOM 1370 N N . PRO A 1 183 ? 6.060 12.169 5.900 1.00 90.19 183 PRO A N 1
ATOM 1371 C CA . PRO A 1 183 ? 5.382 12.422 7.165 1.00 90.19 183 PRO A CA 1
ATOM 1372 C C . PRO A 1 183 ? 5.752 11.377 8.223 1.00 90.19 183 PRO A C 1
ATOM 1374 O O . PRO A 1 183 ? 6.059 10.223 7.898 1.00 90.19 183 PRO A O 1
ATOM 1377 N N . ASP A 1 184 ? 5.675 11.753 9.491 1.00 84.81 184 ASP A N 1
ATOM 1378 C CA . ASP A 1 184 ? 5.722 10.796 10.590 1.00 84.81 184 ASP A CA 1
ATOM 1379 C C . ASP A 1 184 ? 4.589 9.774 10.456 1.00 84.81 184 ASP A C 1
ATOM 1381 O O . ASP A 1 184 ? 3.586 10.004 9.797 1.00 84.81 184 ASP A O 1
ATOM 1385 N N . HIS A 1 185 ? 4.783 8.562 10.980 1.00 83.75 185 HIS A N 1
ATOM 1386 C CA . HIS A 1 185 ? 3.814 7.464 10.821 1.00 83.75 185 HIS A CA 1
ATOM 1387 C C . HIS A 1 185 ? 3.380 7.170 9.363 1.00 83.75 185 HIS A C 1
ATOM 1389 O O . HIS A 1 185 ? 2.428 6.416 9.146 1.00 83.75 185 HIS A O 1
ATOM 1395 N N . ALA A 1 186 ? 4.133 7.635 8.351 1.00 85.81 186 ALA A N 1
ATOM 1396 C CA . ALA A 1 186 ? 3.822 7.504 6.923 1.00 85.81 186 ALA A CA 1
ATOM 1397 C C . ALA A 1 186 ? 3.407 6.094 6.486 1.00 85.81 186 ALA A C 1
ATOM 1399 O O . ALA A 1 186 ? 2.605 5.926 5.567 1.00 85.81 186 ALA A O 1
ATOM 1400 N N . GLN A 1 187 ? 3.928 5.060 7.147 1.00 85.81 187 GLN A N 1
ATOM 1401 C CA . GLN A 1 187 ? 3.565 3.672 6.881 1.00 85.81 187 GLN A CA 1
ATOM 1402 C C . GLN A 1 187 ? 2.065 3.371 7.053 1.00 85.81 187 GLN A C 1
ATOM 1404 O O . GLN A 1 187 ? 1.580 2.489 6.341 1.00 85.81 187 GLN A O 1
ATOM 1409 N N . PHE A 1 188 ? 1.362 4.073 7.947 1.00 88.25 188 PHE A N 1
ATOM 1410 C CA . PHE A 1 188 ? -0.059 3.892 8.263 1.00 88.25 188 PHE A CA 1
ATOM 1411 C C . PHE A 1 188 ? -0.955 4.963 7.642 1.00 88.25 188 PHE A C 1
ATOM 1413 O O . PHE A 1 188 ? -2.167 4.768 7.604 1.00 88.25 188 PHE A O 1
ATOM 1420 N N . LEU A 1 189 ? -0.388 6.035 7.079 1.00 88.75 189 LEU A N 1
ATOM 1421 C CA . LEU A 1 189 ? -1.155 7.070 6.381 1.00 88.75 189 LEU A CA 1
ATOM 1422 C C . LEU A 1 189 ? -2.101 6.545 5.287 1.00 88.75 189 LEU A C 1
ATOM 1424 O O . LEU A 1 189 ? -3.196 7.092 5.180 1.00 88.75 189 LEU A O 1
ATOM 1428 N N . PRO A 1 190 ? -1.779 5.484 4.514 1.00 90.00 190 PRO A N 1
ATOM 1429 C CA . PRO A 1 190 ? -2.765 4.867 3.624 1.00 90.00 190 PRO A CA 1
ATOM 1430 C C . PRO A 1 190 ? -4.013 4.368 4.370 1.00 90.00 190 PRO A C 1
ATOM 1432 O O . PRO A 1 190 ? -5.133 4.707 3.993 1.00 90.00 190 PRO A O 1
ATOM 1435 N N . ALA A 1 191 ? -3.828 3.652 5.483 1.00 91.00 191 ALA A N 1
ATOM 1436 C CA . ALA A 1 191 ? -4.928 3.163 6.311 1.00 91.00 191 ALA A CA 1
ATOM 1437 C C . ALA A 1 191 ? -5.665 4.317 7.023 1.00 91.00 191 ALA A C 1
ATOM 1439 O O . ALA A 1 191 ? -6.891 4.323 7.084 1.00 91.00 191 ALA A O 1
ATOM 1440 N N . LEU A 1 192 ? -4.967 5.351 7.498 1.00 90.25 192 LEU A N 1
ATOM 1441 C CA . LEU A 1 192 ? -5.611 6.550 8.054 1.00 90.25 192 LEU A CA 1
ATOM 1442 C C . LEU A 1 192 ? -6.427 7.308 6.997 1.00 90.25 192 LEU A C 1
ATOM 1444 O O . LEU A 1 192 ? -7.543 7.746 7.269 1.00 90.25 192 LEU A O 1
ATOM 1448 N N . GLY A 1 193 ? -5.923 7.397 5.766 1.00 91.69 193 GLY A N 1
ATOM 1449 C CA . GLY A 1 193 ? -6.654 7.965 4.636 1.00 91.69 193 GLY A CA 1
ATOM 1450 C C . GLY A 1 193 ? -7.959 7.217 4.363 1.00 91.69 193 GLY A C 1
ATOM 1451 O O . GLY A 1 193 ? -8.988 7.846 4.134 1.00 91.69 193 GLY A O 1
ATOM 1452 N N . VAL A 1 194 ? -7.961 5.889 4.470 1.00 94.50 194 VAL A N 1
ATOM 1453 C CA . VAL A 1 194 ? -9.173 5.061 4.337 1.00 94.50 194 VAL A CA 1
ATOM 1454 C C . VAL A 1 194 ? -10.163 5.292 5.482 1.00 94.50 194 VAL A C 1
ATOM 1456 O O . VAL A 1 194 ? -11.372 5.292 5.243 1.00 94.50 194 VAL A O 1
ATOM 1459 N N . ALA A 1 195 ? -9.687 5.580 6.699 1.00 95.25 195 ALA A N 1
ATOM 1460 C CA . ALA A 1 195 ? -10.562 5.898 7.830 1.00 95.25 195 ALA A CA 1
ATOM 1461 C C . ALA A 1 195 ? -11.434 7.140 7.563 1.00 95.25 195 ALA A C 1
ATOM 1463 O O . ALA A 1 195 ? -12.560 7.210 8.062 1.00 95.25 195 ALA A O 1
ATOM 1464 N N . SER A 1 196 ? -10.975 8.066 6.710 1.00 95.50 196 SER A N 1
ATOM 1465 C CA . SER A 1 196 ? -11.756 9.243 6.304 1.00 95.50 196 SER A CA 1
ATOM 1466 C C . SER A 1 196 ? -13.122 8.885 5.705 1.00 95.50 196 SER A C 1
ATOM 1468 O O . SER A 1 196 ? -14.094 9.603 5.936 1.00 95.50 196 SER A O 1
ATOM 1470 N N . LEU A 1 197 ? -13.241 7.741 5.013 1.00 96.44 197 LEU A N 1
ATOM 1471 C CA . LEU A 1 197 ? -14.517 7.247 4.481 1.00 96.44 197 LEU A CA 1
ATOM 1472 C C . LEU A 1 197 ? -15.523 7.002 5.609 1.00 96.44 197 LEU A C 1
ATOM 1474 O O . LEU A 1 197 ? -16.678 7.416 5.515 1.00 96.44 197 LEU A O 1
ATOM 1478 N N . GLY A 1 198 ? -15.069 6.361 6.688 1.00 96.50 198 GLY A N 1
ATOM 1479 C CA . GLY A 1 198 ? -15.886 6.107 7.869 1.00 96.50 198 GLY A CA 1
ATOM 1480 C C . GLY A 1 198 ? -16.256 7.395 8.599 1.00 96.50 198 GLY A C 1
ATOM 1481 O O . GLY A 1 198 ? -17.410 7.562 8.982 1.00 96.50 198 GLY A O 1
ATOM 1482 N N . PHE A 1 199 ? -15.321 8.337 8.729 1.00 96.94 199 PHE A N 1
ATOM 1483 C CA . PHE A 1 199 ? -15.569 9.623 9.392 1.00 96.94 199 PHE A CA 1
ATOM 1484 C C . PHE A 1 199 ? -16.619 10.461 8.667 1.00 96.94 199 PHE A C 1
ATOM 1486 O O . PHE A 1 199 ? -17.545 10.963 9.304 1.00 96.94 199 PHE A O 1
ATOM 1493 N N . VAL A 1 200 ? -16.506 10.578 7.342 1.00 97.00 200 VAL A N 1
ATOM 1494 C CA . VAL A 1 200 ? -17.484 11.305 6.523 1.00 97.00 200 VAL A CA 1
ATOM 1495 C C . VAL A 1 200 ? -18.837 10.591 6.553 1.00 97.00 200 VAL A C 1
ATOM 1497 O O . VAL A 1 200 ? -19.867 11.231 6.748 1.00 97.00 200 VAL A O 1
ATOM 1500 N N . HIS A 1 201 ? -18.857 9.258 6.438 1.00 97.12 201 HIS A N 1
ATOM 1501 C CA . HIS A 1 201 ? -20.099 8.479 6.490 1.00 97.12 201 HIS A CA 1
ATOM 1502 C C . HIS A 1 201 ? -20.840 8.610 7.831 1.00 97.12 201 HIS A C 1
ATOM 1504 O O . HIS A 1 201 ? -22.064 8.728 7.854 1.00 97.12 201 HIS A O 1
ATOM 1510 N N . LEU A 1 202 ? -20.106 8.602 8.948 1.00 96.50 202 LEU A N 1
ATOM 1511 C CA . LEU A 1 202 ? -20.658 8.711 10.302 1.00 96.50 202 LEU A CA 1
ATOM 1512 C C . LEU A 1 202 ? -20.964 10.161 10.720 1.00 96.50 202 LEU A C 1
ATOM 1514 O O . LEU A 1 202 ? -21.491 10.378 11.813 1.00 96.50 202 LEU A O 1
ATOM 1518 N N . GLY A 1 203 ? -20.633 11.148 9.879 1.00 96.19 203 GLY A N 1
ATOM 1519 C CA . GLY A 1 203 ? -20.794 12.572 10.181 1.00 96.19 203 GLY A CA 1
ATOM 1520 C C . GLY A 1 203 ? -19.847 13.078 11.273 1.00 96.19 203 GLY A C 1
ATOM 1521 O O . GLY A 1 203 ? -20.175 14.032 11.977 1.00 96.19 203 GLY A O 1
ATOM 1522 N N . TRP A 1 204 ? -18.706 12.414 11.468 1.00 95.31 204 TRP A N 1
ATOM 1523 C CA . TRP A 1 204 ? -17.647 12.861 12.382 1.00 95.31 204 TRP A CA 1
ATOM 1524 C C . TRP A 1 204 ? -16.769 13.940 11.749 1.00 95.31 204 TRP A C 1
ATOM 1526 O O . TRP A 1 204 ? -16.262 14.797 12.464 1.00 95.31 204 TRP A O 1
ATOM 1536 N N . SER A 1 205 ? -16.664 13.927 10.420 1.00 96.38 205 SER A N 1
ATOM 1537 C CA . SER A 1 205 ? -16.120 15.022 9.614 1.00 96.38 205 SER A CA 1
ATOM 1538 C C . SER A 1 205 ? -17.152 15.469 8.585 1.00 96.38 205 SER A C 1
ATOM 1540 O O . SER A 1 205 ? -17.929 14.649 8.091 1.00 96.38 205 SER A O 1
ATOM 1542 N N . ALA A 1 206 ? -17.160 16.761 8.256 1.00 96.69 206 ALA A N 1
ATOM 1543 C CA . ALA A 1 206 ? -18.098 17.321 7.280 1.00 96.69 206 ALA A CA 1
ATOM 1544 C C . ALA A 1 206 ? -17.823 16.807 5.856 1.00 96.69 206 ALA A C 1
ATOM 1546 O O . ALA A 1 206 ? -18.748 16.504 5.104 1.00 96.69 206 ALA A O 1
ATOM 1547 N N . ASP A 1 207 ? -16.544 16.698 5.504 1.00 96.75 207 ASP A N 1
ATOM 1548 C CA . ASP A 1 207 ? -16.047 16.173 4.239 1.00 96.75 207 ASP A CA 1
ATOM 1549 C C . ASP A 1 207 ? -14.581 15.708 4.385 1.00 96.75 207 ASP A C 1
ATOM 1551 O O . ASP A 1 207 ? -14.004 15.696 5.476 1.00 96.75 207 ASP A O 1
ATOM 1555 N N . PHE A 1 208 ? -13.960 15.298 3.276 1.00 94.81 208 PHE A N 1
ATOM 1556 C CA . PHE A 1 208 ? -12.561 14.863 3.267 1.00 94.81 208 PHE A CA 1
ATOM 1557 C C . PHE A 1 208 ? -11.561 15.996 3.539 1.00 94.81 208 PHE A C 1
ATOM 1559 O O . PHE A 1 208 ? -10.457 15.731 4.019 1.00 94.81 208 PHE A O 1
ATOM 1566 N N . ALA A 1 209 ? -11.905 17.246 3.213 1.00 93.56 209 ALA A N 1
ATOM 1567 C CA . ALA A 1 209 ? -11.035 18.390 3.465 1.00 93.56 209 ALA A CA 1
ATOM 1568 C C . ALA A 1 209 ? -11.003 18.720 4.962 1.00 93.56 209 ALA A C 1
ATOM 1570 O O . ALA A 1 209 ? -9.922 18.957 5.500 1.00 93.56 209 ALA A O 1
ATOM 1571 N N . ASP A 1 210 ? -12.158 18.651 5.623 1.00 93.94 210 ASP A N 1
ATOM 1572 C CA . ASP A 1 210 ? -12.312 18.760 7.072 1.00 93.94 210 ASP A CA 1
ATOM 1573 C C . ASP A 1 210 ? -11.525 17.659 7.799 1.00 93.94 210 ASP A C 1
ATOM 1575 O O . ASP A 1 210 ? -10.665 17.965 8.624 1.00 93.94 210 ASP A O 1
ATOM 1579 N N . PHE A 1 211 ? -11.695 16.390 7.399 1.00 92.75 211 PHE A N 1
ATOM 1580 C CA . PHE A 1 211 ? -10.909 15.274 7.945 1.00 92.75 211 PHE A CA 1
ATOM 1581 C C . PHE A 1 211 ? -9.398 15.513 7.802 1.00 92.75 211 PHE A C 1
ATOM 1583 O O . PHE A 1 211 ? -8.631 15.371 8.754 1.00 92.75 211 PHE A O 1
ATOM 1590 N N . LYS A 1 212 ? -8.951 15.908 6.605 1.00 90.25 212 LYS A N 1
ATOM 1591 C CA . LYS A 1 212 ? -7.535 16.178 6.338 1.00 90.25 212 LYS A CA 1
ATOM 1592 C C . LYS A 1 212 ? -6.994 17.303 7.225 1.00 90.25 212 LYS A C 1
ATOM 1594 O O . LYS A 1 212 ? -5.887 17.173 7.745 1.00 90.25 212 LYS A O 1
ATOM 1599 N N . ALA A 1 213 ? -7.731 18.405 7.357 1.00 89.25 213 ALA A N 1
ATOM 1600 C CA . ALA A 1 213 ? -7.314 19.557 8.152 1.00 89.25 213 ALA A CA 1
ATOM 1601 C C . ALA A 1 213 ? -7.245 19.225 9.649 1.00 89.25 213 ALA A C 1
ATOM 1603 O O . ALA A 1 213 ? -6.313 19.651 10.330 1.00 89.25 213 ALA A O 1
ATOM 1604 N N . ALA A 1 214 ? -8.202 18.437 10.139 1.00 85.12 214 ALA A N 1
ATOM 1605 C CA . ALA A 1 214 ? -8.278 18.047 11.538 1.00 85.12 214 ALA A CA 1
ATOM 1606 C C . ALA A 1 214 ? -7.221 17.001 11.927 1.00 85.12 214 ALA A C 1
ATOM 1608 O O . ALA A 1 214 ? -6.663 17.101 13.017 1.00 85.12 214 ALA A O 1
ATOM 1609 N N . TYR A 1 215 ? -6.927 16.031 11.049 1.00 81.94 215 TYR A N 1
ATOM 1610 C CA . TYR A 1 215 ? -6.230 14.803 11.461 1.00 81.94 215 TYR A CA 1
ATOM 1611 C C . TYR A 1 215 ? -4.966 14.450 10.668 1.00 81.94 215 TYR A C 1
ATOM 1613 O O . TYR A 1 215 ? -4.185 13.636 11.141 1.00 81.94 215 TYR A O 1
ATOM 1621 N N . LEU A 1 216 ? -4.734 15.031 9.482 1.00 79.62 216 LEU A N 1
ATOM 1622 C CA . LEU A 1 216 ? -3.591 14.659 8.624 1.00 79.62 216 LEU A CA 1
ATOM 1623 C C . LEU A 1 216 ? -2.576 15.788 8.389 1.00 79.62 216 LEU A C 1
ATOM 1625 O O . LEU A 1 216 ? -1.481 15.534 7.900 1.00 79.62 216 LEU A O 1
ATOM 1629 N N . GLN A 1 217 ? -2.918 17.049 8.666 1.00 70.69 217 GLN A N 1
ATOM 1630 C CA . GLN A 1 217 ? -2.029 18.191 8.393 1.00 70.69 217 GLN A CA 1
ATOM 1631 C C . GLN A 1 217 ? -1.023 18.506 9.507 1.00 70.69 217 GLN A C 1
ATOM 1633 O O . GLN A 1 217 ? -0.148 19.342 9.290 1.00 70.69 217 GLN A O 1
ATOM 1638 N N . GLN A 1 218 ? -1.147 17.883 10.680 1.00 63.25 218 GLN A N 1
ATOM 1639 C CA . GLN A 1 218 ? -0.358 18.244 11.864 1.00 63.25 218 GLN A CA 1
ATOM 1640 C C . GLN A 1 218 ? 0.893 17.384 12.082 1.00 63.25 218 GLN A C 1
ATOM 1642 O O . GLN A 1 218 ? 1.590 17.584 13.073 1.00 63.25 218 GLN A O 1
ATOM 1647 N N . GLU A 1 219 ? 1.196 16.444 11.187 1.00 67.50 219 GLU A N 1
ATOM 1648 C CA . GLU A 1 219 ? 2.331 15.543 11.384 1.00 67.50 219 GLU A CA 1
ATOM 1649 C C . GLU A 1 219 ? 3.667 16.230 11.072 1.00 67.50 219 GLU A C 1
ATOM 1651 O O . GLU A 1 219 ? 3.817 16.946 10.074 1.00 67.50 219 GLU A O 1
ATOM 1656 N N . GLU A 1 220 ? 4.656 16.001 11.940 1.00 82.88 220 GLU A N 1
ATOM 1657 C CA . GLU A 1 220 ? 6.049 16.303 11.625 1.00 82.88 220 GLU A CA 1
ATOM 1658 C C . GLU A 1 220 ? 6.474 15.523 10.372 1.00 82.88 220 GLU A C 1
ATOM 1660 O O . GLU A 1 220 ? 5.878 14.513 9.996 1.00 82.88 220 GLU A O 1
ATOM 1665 N N . GLN A 1 221 ? 7.479 16.031 9.661 1.00 89.88 221 GLN A N 1
ATOM 1666 C CA . GLN A 1 221 ? 7.928 15.427 8.411 1.00 89.88 221 GLN A CA 1
ATOM 1667 C C . GLN A 1 221 ? 9.443 15.471 8.296 1.00 89.88 221 GLN A C 1
ATOM 1669 O O . GLN A 1 221 ? 10.082 16.501 8.535 1.00 89.88 221 GLN A O 1
ATOM 1674 N N . THR A 1 222 ? 10.007 14.364 7.830 1.00 93.75 222 THR A N 1
ATOM 1675 C CA . THR A 1 222 ? 11.413 14.287 7.449 1.00 93.75 222 THR A CA 1
ATOM 1676 C C . THR A 1 222 ? 11.563 14.693 5.988 1.00 93.75 222 THR A C 1
ATOM 1678 O O . THR A 1 222 ? 10.835 14.224 5.111 1.00 93.75 222 THR A O 1
ATOM 1681 N N . ALA A 1 223 ? 12.508 15.594 5.714 1.00 94.75 223 ALA A N 1
ATOM 1682 C CA . ALA A 1 223 ? 12.765 16.100 4.374 1.00 94.75 223 ALA A CA 1
ATOM 1683 C C . ALA A 1 223 ? 14.100 15.591 3.827 1.00 94.75 223 ALA A C 1
ATOM 1685 O O . ALA A 1 223 ? 15.142 15.761 4.456 1.00 94.75 223 ALA A O 1
ATOM 1686 N N . TYR A 1 224 ? 14.064 15.073 2.604 1.00 95.69 224 TYR A N 1
ATOM 1687 C CA . TYR A 1 224 ? 15.220 14.607 1.849 1.00 95.69 224 TYR A CA 1
ATOM 1688 C C . TYR A 1 224 ? 15.416 15.528 0.636 1.00 95.69 224 TYR A C 1
ATOM 1690 O O . TYR A 1 224 ? 14.625 15.483 -0.314 1.00 95.69 224 TYR A O 1
ATOM 1698 N N . PRO A 1 225 ? 16.401 16.444 0.672 1.00 95.12 225 PRO A N 1
ATOM 1699 C CA . PRO A 1 225 ? 16.703 17.302 -0.465 1.00 95.12 225 PRO A CA 1
ATOM 1700 C C . PRO A 1 225 ? 17.413 16.506 -1.564 1.00 95.12 225 PRO A C 1
ATOM 1702 O O . PRO A 1 225 ? 18.195 15.604 -1.270 1.00 95.12 225 PRO A O 1
ATOM 1705 N N . ALA A 1 226 ? 17.184 16.892 -2.817 1.00 92.62 226 ALA A N 1
ATOM 1706 C CA . ALA A 1 226 ? 17.941 16.357 -3.940 1.00 92.62 226 ALA A CA 1
ATOM 1707 C C . ALA A 1 226 ? 19.399 16.842 -3.895 1.00 92.62 226 ALA A C 1
ATOM 1709 O O . ALA A 1 226 ? 19.668 18.023 -3.651 1.00 92.62 226 ALA A O 1
ATOM 1710 N N . ASN A 1 227 ? 20.332 15.941 -4.187 1.00 94.25 227 ASN A N 1
ATOM 1711 C CA . ASN A 1 227 ? 21.746 16.220 -4.365 1.00 94.25 227 ASN A CA 1
ATOM 1712 C C . ASN A 1 227 ? 22.116 16.114 -5.850 1.00 94.25 227 ASN A C 1
ATOM 1714 O O . ASN A 1 227 ? 22.166 15.028 -6.430 1.00 94.25 227 ASN A O 1
ATOM 1718 N N . SER A 1 228 ? 22.433 17.254 -6.464 1.00 91.25 228 SER A N 1
ATOM 1719 C CA . SER A 1 228 ? 22.765 17.328 -7.889 1.00 91.25 228 SER A CA 1
ATOM 1720 C C . SER A 1 228 ? 24.054 16.587 -8.260 1.00 91.25 228 SER A C 1
ATOM 1722 O O . SER A 1 228 ? 24.158 16.069 -9.370 1.00 91.25 228 SER A O 1
ATOM 1724 N N . GLU A 1 229 ? 25.034 16.485 -7.359 1.00 93.44 229 GLU A N 1
ATOM 1725 C CA . GLU A 1 229 ? 26.274 15.746 -7.624 1.00 93.44 229 GLU A CA 1
ATOM 1726 C C . GLU A 1 229 ? 26.014 14.239 -7.714 1.00 93.44 229 GLU A C 1
ATOM 1728 O O . GLU A 1 229 ? 26.511 13.569 -8.625 1.00 93.44 229 GLU A O 1
ATOM 1733 N N . ILE A 1 230 ? 25.189 13.710 -6.805 1.00 92.38 230 ILE A N 1
ATOM 1734 C CA . ILE A 1 230 ? 24.787 12.300 -6.811 1.00 92.38 230 ILE A CA 1
ATOM 1735 C C . ILE A 1 230 ? 23.844 12.020 -7.988 1.00 92.38 230 ILE A C 1
ATOM 1737 O O . ILE A 1 230 ? 24.014 11.012 -8.675 1.00 92.38 230 ILE A O 1
ATOM 1741 N N . ALA A 1 231 ? 22.922 12.934 -8.300 1.00 89.62 231 ALA A N 1
ATOM 1742 C CA . ALA A 1 231 ? 22.062 12.834 -9.479 1.00 89.62 231 ALA A CA 1
ATOM 1743 C C . ALA A 1 231 ? 22.885 12.701 -10.775 1.00 89.62 231 ALA A C 1
ATOM 1745 O O . ALA A 1 231 ? 22.686 11.760 -11.546 1.00 89.62 231 ALA A O 1
ATOM 1746 N N . ASN A 1 232 ? 23.894 13.560 -10.964 1.00 90.75 232 ASN A N 1
ATOM 1747 C CA . ASN A 1 232 ? 24.818 13.485 -12.102 1.00 90.75 232 ASN A CA 1
ATOM 1748 C C . ASN A 1 232 ? 25.597 12.158 -12.126 1.00 90.75 232 ASN A C 1
ATOM 1750 O O . ASN A 1 232 ? 25.868 11.591 -13.192 1.00 90.75 232 ASN A O 1
ATOM 1754 N N . HIS A 1 233 ? 25.959 11.636 -10.948 1.00 92.75 233 HIS A N 1
ATOM 1755 C CA . HIS A 1 233 ? 26.579 10.321 -10.838 1.00 92.75 233 HIS A CA 1
ATOM 1756 C C . HIS A 1 233 ? 25.640 9.215 -11.339 1.00 92.75 233 HIS A C 1
ATOM 1758 O O . HIS A 1 233 ? 26.062 8.387 -12.154 1.00 92.75 233 HIS A O 1
ATOM 1764 N N . TYR A 1 234 ? 24.375 9.212 -10.908 1.00 91.12 234 TYR A N 1
ATOM 1765 C CA . TYR A 1 234 ? 23.368 8.259 -11.380 1.00 91.12 234 TYR A CA 1
ATOM 1766 C C . TYR A 1 234 ? 23.128 8.376 -12.882 1.00 91.12 234 TYR A C 1
ATOM 1768 O O . TYR A 1 234 ? 23.109 7.352 -13.565 1.00 91.12 234 TYR A O 1
ATOM 1776 N N . GLU A 1 235 ? 23.036 9.589 -13.423 1.00 89.00 235 GLU A N 1
ATOM 1777 C CA . GLU A 1 235 ? 22.829 9.811 -14.854 1.00 89.00 235 GLU A CA 1
ATOM 1778 C C . GLU A 1 235 ? 23.978 9.234 -15.695 1.00 89.00 235 GLU A C 1
ATOM 1780 O O . GLU A 1 235 ? 23.748 8.510 -16.667 1.00 89.00 235 GLU A O 1
ATOM 1785 N N . SER A 1 236 ? 25.228 9.443 -15.271 1.00 92.50 236 SER A N 1
ATOM 1786 C CA . SER A 1 236 ? 26.407 8.859 -15.924 1.00 92.50 236 SER A CA 1
ATOM 1787 C C . SER A 1 236 ? 26.383 7.323 -15.910 1.00 92.50 236 SER A C 1
ATOM 1789 O O . SER A 1 236 ? 26.642 6.667 -16.928 1.00 92.50 236 SER A O 1
ATOM 1791 N N . LYS A 1 237 ? 26.019 6.719 -14.770 1.00 92.81 237 LYS A N 1
ATOM 1792 C CA . LYS A 1 237 ? 25.871 5.259 -14.650 1.00 92.81 237 LYS A CA 1
ATOM 1793 C C . LYS A 1 237 ? 24.727 4.737 -15.516 1.00 92.81 237 LYS A C 1
ATOM 1795 O O . LYS A 1 237 ? 24.905 3.721 -16.186 1.00 92.81 237 LYS A O 1
ATOM 1800 N N . PHE A 1 238 ? 23.598 5.436 -15.550 1.00 90.31 238 PHE A N 1
ATOM 1801 C CA . PHE A 1 238 ? 22.434 5.065 -16.346 1.00 90.31 238 PHE A CA 1
ATOM 1802 C C . PHE A 1 238 ? 22.719 5.155 -17.849 1.00 90.31 238 PHE A C 1
ATOM 1804 O O . PHE A 1 238 ? 22.388 4.236 -18.596 1.00 90.31 238 PHE A O 1
ATOM 1811 N N . ALA A 1 239 ? 23.433 6.189 -18.299 1.00 92.12 239 ALA A N 1
ATOM 1812 C CA . ALA A 1 239 ? 23.893 6.299 -19.682 1.00 92.12 239 ALA A CA 1
ATOM 1813 C C . ALA A 1 239 ? 24.818 5.134 -20.075 1.00 92.12 239 ALA A C 1
ATOM 1815 O O . ALA A 1 239 ? 24.731 4.614 -21.190 1.00 92.12 239 ALA A O 1
ATOM 1816 N N . LYS A 1 240 ? 25.688 4.684 -19.159 1.00 94.19 240 LYS A N 1
ATOM 1817 C CA . LYS A 1 240 ? 26.506 3.480 -19.367 1.00 94.19 240 LYS A CA 1
ATOM 1818 C C . LYS A 1 240 ? 25.648 2.213 -19.414 1.00 94.19 240 LYS A C 1
ATOM 1820 O O . LYS A 1 240 ? 25.881 1.374 -20.279 1.00 94.19 240 LYS A O 1
ATOM 1825 N N . TYR A 1 241 ? 24.672 2.086 -18.517 1.00 93.31 241 TYR A N 1
ATOM 1826 C CA . TYR A 1 241 ? 23.737 0.963 -18.488 1.00 93.31 241 TYR A CA 1
ATOM 1827 C C . TYR A 1 241 ? 22.963 0.833 -19.805 1.00 93.31 241 TYR A C 1
ATOM 1829 O O . TYR A 1 241 ? 22.967 -0.252 -20.369 1.00 93.31 241 TYR A O 1
ATOM 1837 N N . LYS A 1 242 ? 22.404 1.923 -20.352 1.00 91.12 242 LYS A N 1
ATOM 1838 C CA . LYS A 1 242 ? 21.691 1.896 -21.644 1.00 91.12 242 LYS A CA 1
ATOM 1839 C C . LYS A 1 242 ? 22.551 1.335 -22.775 1.00 91.12 242 LYS A C 1
ATOM 1841 O O . LYS A 1 242 ? 22.135 0.417 -23.463 1.00 91.12 242 LYS A O 1
ATOM 1846 N N . LYS A 1 243 ? 23.796 1.812 -22.897 1.00 93.56 243 LYS A N 1
ATOM 1847 C CA . LYS A 1 243 ? 24.741 1.305 -23.908 1.00 93.56 243 LYS A CA 1
ATOM 1848 C C . LYS A 1 243 ? 25.018 -0.192 -23.755 1.00 93.56 243 LYS A C 1
ATOM 1850 O O . LYS A 1 243 ? 25.176 -0.884 -24.753 1.00 93.56 243 LYS A O 1
ATOM 1855 N N . LEU A 1 244 ? 25.130 -0.674 -22.515 1.00 93.81 244 LEU A N 1
ATOM 1856 C CA . LEU A 1 244 ? 25.325 -2.098 -22.238 1.00 93.81 244 LEU A CA 1
ATOM 1857 C C . LEU A 1 244 ? 24.065 -2.902 -22.557 1.00 93.81 244 LEU A C 1
ATOM 1859 O O . LEU A 1 244 ? 24.174 -3.958 -23.166 1.00 93.81 244 LEU A O 1
ATOM 1863 N N . TYR A 1 245 ? 22.895 -2.397 -22.174 1.00 89.12 245 TYR A N 1
ATOM 1864 C CA . TYR A 1 245 ? 21.612 -3.026 -22.454 1.00 89.12 245 TYR A CA 1
ATOM 1865 C C . TYR A 1 245 ? 21.412 -3.209 -23.963 1.00 89.12 245 TYR A C 1
ATOM 1867 O O . TYR A 1 245 ? 21.245 -4.340 -24.404 1.00 89.12 245 TYR A O 1
ATOM 1875 N N . ASP A 1 246 ? 21.568 -2.147 -24.760 1.00 89.94 246 ASP A N 1
ATOM 1876 C CA . ASP A 1 246 ? 21.419 -2.194 -26.223 1.00 89.94 246 ASP A CA 1
ATOM 1877 C C . ASP A 1 246 ? 22.414 -3.167 -26.885 1.00 89.94 246 ASP A C 1
ATOM 1879 O O . ASP A 1 246 ? 22.095 -3.828 -27.871 1.00 89.94 246 ASP A O 1
ATOM 1883 N N . ALA A 1 247 ? 23.633 -3.280 -26.342 1.00 92.81 247 ALA A N 1
ATOM 1884 C CA . ALA A 1 247 ? 24.654 -4.193 -26.854 1.00 92.81 247 ALA A CA 1
ATOM 1885 C C . ALA A 1 247 ? 24.377 -5.669 -26.515 1.00 92.81 247 ALA A C 1
ATOM 1887 O O . ALA A 1 247 ? 24.821 -6.554 -27.245 1.00 92.81 247 ALA A O 1
ATOM 1888 N N . VAL A 1 248 ? 23.687 -5.936 -25.401 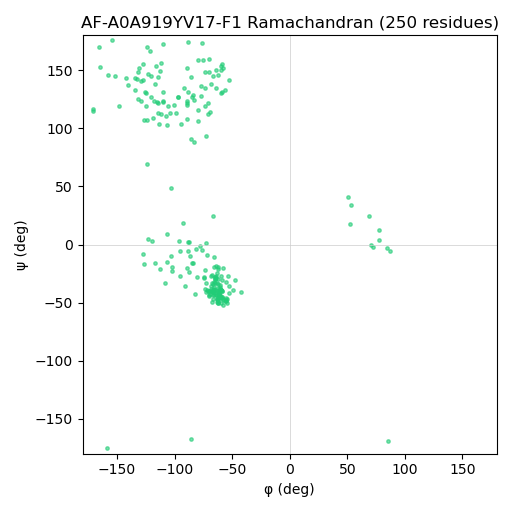1.00 91.88 248 VAL A N 1
ATOM 1889 C CA . VAL A 1 248 ? 23.401 -7.293 -24.910 1.00 91.88 248 VAL A CA 1
ATOM 1890 C C . VAL A 1 248 ? 22.025 -7.783 -25.359 1.00 91.88 248 VAL A C 1
ATOM 1892 O O . VAL A 1 248 ? 21.858 -8.984 -25.531 1.00 91.88 248 VAL A O 1
ATOM 1895 N N . GLN A 1 249 ? 21.070 -6.886 -25.612 1.00 84.56 249 GLN A N 1
ATOM 1896 C CA . GLN A 1 249 ? 19.705 -7.219 -26.029 1.00 84.56 249 GLN A CA 1
ATOM 1897 C C . GLN A 1 249 ? 19.624 -8.227 -27.197 1.00 84.56 249 GLN A C 1
ATOM 1899 O O . GLN A 1 249 ? 18.783 -9.111 -27.118 1.00 84.56 249 GLN A O 1
ATOM 1904 N N . PRO A 1 250 ? 20.480 -8.191 -28.243 1.00 88.69 250 PRO A N 1
ATOM 1905 C CA . PRO A 1 250 ? 20.421 -9.174 -29.333 1.00 88.69 250 PRO A CA 1
ATOM 1906 C C . PRO A 1 250 ? 20.907 -10.587 -28.967 1.00 88.69 250 PRO A C 1
ATOM 1908 O O . PRO A 1 250 ? 20.819 -11.488 -29.798 1.00 88.69 250 PRO A O 1
ATOM 1911 N N . LEU A 1 251 ? 21.511 -10.768 -27.787 1.00 86.81 251 LEU A N 1
ATOM 1912 C CA . LEU A 1 251 ? 22.082 -12.040 -27.323 1.00 86.81 251 LEU A CA 1
ATOM 1913 C C . LEU A 1 251 ? 21.116 -12.853 -26.445 1.00 86.81 251 LEU A C 1
ATOM 1915 O O . LEU A 1 251 ? 21.469 -13.966 -26.050 1.00 86.81 251 LEU A O 1
ATOM 1919 N N . ILE A 1 252 ? 19.956 -12.284 -26.111 1.00 68.62 252 ILE A N 1
ATOM 1920 C CA . ILE A 1 252 ? 18.911 -12.842 -25.239 1.00 68.62 252 ILE A CA 1
ATOM 1921 C C . ILE A 1 252 ? 17.652 -13.085 -26.069 1.00 68.62 252 ILE A C 1
ATOM 1923 O O . ILE A 1 252 ? 16.988 -14.112 -25.814 1.00 68.62 252 ILE A O 1
#

Secondary structure (DSSP, 8-state):
-----TTHHHHHHTTS-EEEEEEE-SSEEEEEEEETTS-EEEEEEEE---EEETTEEEE-HHHHHHHHHHHHHHHHHTT--TTTEEEEEEEE-SS-B--B-TTS-BSSPEEPTT--TTHHHHHHHHTTS-HHHHHHHHSS--SSS----S---SEEE--SGGGG-HHHHHHHHHHHT-EEEEETTTTTHHHHHHHHHHHHHTTSSSSHHHHHHHHTSS--EEEE---HHHHHHHHHHHHHHHHHHHHHGGG-

Foldseek 3Di:
DDPPDDPVLLVVLQPFAWAWFWEAELFWIKIWTATLLRDTSDIDTGGFDWDDDPLWTWGAPVVSVVRVVVVQVVCVVSNCHDVRHQYYFYHYAPPKDFDADPVRHGPDTITHLSRQPCQVVLVVVCVVQPQVRCCVVPVDGRHSHDDDDPDQDQEAEDAADQLVDPVSLQVVCAQSVHKYKYFPVRNCVVRSLRSQVVCCVVVSAVHSVRSCVSHPPPTDIDIHGHDPVVSVVVVVVVVVVVVVCVVCVVVD

Sequence (252 aa):
MNRNSGVDSAKSLSAMDVVASIDIGTTAVKGVLVGRDGELRHEQTIPLTTLHQDGYMEQDAESWWTAVIRMCKEWEELGVGGPHIRCVAFSGQMQDLIAVGSDGRPLRPAILYSDSRAGAQAEALLARITEPEMKRRTGNHFDGTGLLPGQQPAVMNVIGGGGKSESWMHILADITSSRVLVPDHAQFLPALGVASLGFVHLGWSADFADFKAAYLQQEEQTAYPANSEIANHYESKFAKYKKLYDAVQPLI

Mean predicted aligned error: 8.2 Å

Radius of gyration: 22.09 Å; Cα contacts (8 Å, |Δi|>4): 384; chains: 1; bounding box: 47×40×70 Å